Protein AF-A0A7J7IM25-F1 (afdb_monomer_lite)

Secondary structure (DSSP, 8-state):
--HHHHHHHHHTSHHHHHHHHHHHHHHHHHHHHHTTT---HHHHHHHHHHHHHHHHHHHHHHHHHHHHHHH-S----SSSEEEEEEEE-S--HHHHHHHHHHHHHHHHH-TT--EEEEEETTTTEEEEEEEEE-SPTT-B--HHHHHHTTS--TT-TT-EEEES-GGG-TTHHHHHHHS-TT--EEEEEEE-B---SSS-TT---EEEEEEE-SSS---HHHHHHHHHHHHS-B---

Foldseek 3Di:
DVVVVVVVVQLPQLVSLLVVLVVLVVVLVVVCVVCVDDDDPVNVVVSVVSPVSSVVSNVVSVVVVVVVVVVPPPPPLVAADAAAFKDFDPDPPLVSVLVRVLVVVLVVQFVQFQKKWKAQLVFRATGMIHHGWRDDHRDTADVVVCVVQVNDPSPDQWDKDKFQALVPRPCSVSVVNTDGPLFGIKIKTWADAPPDDDDCPDRDIMIMITTGNDPGGTDPVSVVVVSVRRPPRRDSD

Radius of gyration: 25.11 Å; chains: 1; bounding box: 60×45×74 Å

InterPro domains:
  IPR021325 Cofactor assembly of complex C subunit B, CCB2/CCB4 [PF11152] (19-222)

pLDDT: mean 75.33, std 15.43, range [37.16, 94.44]

Sequence (237 aa):
MRERRTFLEVTTRPSVAFGLGTLLGTALVWNRLANLVTVEGARARADILGAIASSALLLYAVSAWQVDVRSTAPIRVRDGRYLERTTTCTLGDQTASALVWLTDTMFAGCPYITTAVWLEPERGRVVAQRGVVKTELGMLIDLKRLSERGLIDLGQSDSARYYADLKALPAKVELERLLPADTQAVWIGTFHPQSHEAEDPGVSSLILVLGCNKIRPFLDKDLGMLGFLQHQRLPFV

Organism: NCBI:txid2690220

Structure (mmCIF, N/CA/C/O backbone):
data_AF-A0A7J7IM25-F1
#
_entry.id   AF-A0A7J7IM25-F1
#
loop_
_atom_site.group_PDB
_atom_site.id
_atom_site.type_symbol
_atom_site.label_atom_id
_atom_site.label_alt_id
_atom_site.label_comp_id
_atom_site.label_asym_id
_atom_site.label_entity_id
_atom_site.label_seq_id
_atom_site.pdbx_PDB_ins_code
_atom_site.Cartn_x
_atom_site.Cartn_y
_atom_site.Cartn_z
_atom_site.occupancy
_atom_site.B_iso_or_equiv
_atom_site.auth_seq_id
_atom_site.auth_comp_id
_atom_site.auth_asym_id
_atom_site.auth_atom_id
_atom_site.pdbx_PDB_model_num
ATOM 1 N N . MET A 1 1 ? 23.054 29.555 -16.603 1.00 45.16 1 MET A N 1
ATOM 2 C CA . MET A 1 1 ? 22.602 28.337 -15.878 1.00 45.16 1 MET A CA 1
ATOM 3 C C . MET A 1 1 ? 21.194 27.833 -16.252 1.00 45.16 1 MET A C 1
ATOM 5 O O . MET A 1 1 ? 20.821 26.777 -15.761 1.00 45.16 1 MET A O 1
ATOM 9 N N . ARG A 1 2 ? 20.419 28.504 -17.127 1.00 38.69 2 ARG A N 1
ATOM 10 C CA . ARG A 1 2 ? 19.071 28.050 -17.544 1.00 38.69 2 ARG A CA 1
ATOM 11 C C . ARG A 1 2 ? 19.063 26.995 -18.665 1.00 38.69 2 ARG A C 1
ATOM 13 O O . ARG A 1 2 ? 18.194 26.138 -18.662 1.00 38.69 2 ARG A O 1
ATOM 20 N N . GLU A 1 3 ? 20.057 26.985 -19.552 1.00 41.56 3 GLU A N 1
ATOM 21 C CA . GLU A 1 3 ? 20.088 26.076 -20.718 1.00 41.56 3 GLU A CA 1
ATOM 22 C C . GLU A 1 3 ? 20.500 24.627 -20.406 1.00 41.56 3 GLU A C 1
ATOM 24 O O . GLU A 1 3 ? 20.213 23.724 -21.181 1.00 41.56 3 GLU A O 1
ATOM 29 N N . ARG A 1 4 ? 21.133 24.355 -19.255 1.00 39.94 4 ARG A N 1
ATOM 30 C CA . ARG A 1 4 ? 21.498 22.973 -18.879 1.00 39.94 4 ARG A CA 1
ATOM 31 C C . ARG A 1 4 ? 20.314 22.133 -18.392 1.00 39.94 4 ARG A C 1
ATOM 33 O O . ARG A 1 4 ? 20.435 20.915 -18.351 1.00 39.94 4 ARG A O 1
ATOM 40 N N . ARG A 1 5 ? 19.189 22.754 -18.013 1.00 38.28 5 ARG A N 1
ATOM 41 C CA . ARG A 1 5 ? 18.012 22.024 -17.506 1.00 38.28 5 ARG A CA 1
ATOM 42 C C . ARG A 1 5 ? 17.143 21.460 -18.631 1.00 38.28 5 ARG A C 1
ATOM 44 O O . ARG A 1 5 ? 16.678 20.335 -18.517 1.00 38.28 5 ARG A O 1
ATOM 51 N N . THR A 1 6 ? 17.021 22.172 -19.749 1.00 47.81 6 THR A N 1
ATOM 52 C CA . THR A 1 6 ? 16.217 21.735 -20.901 1.00 47.81 6 THR A CA 1
ATOM 53 C C . THR A 1 6 ? 16.808 20.519 -21.616 1.00 47.81 6 THR A C 1
ATOM 55 O O . THR A 1 6 ? 16.063 19.667 -22.084 1.00 47.81 6 THR A O 1
ATOM 58 N N . PHE A 1 7 ? 18.136 20.376 -21.658 1.00 43.69 7 PHE A N 1
ATOM 59 C CA . PHE A 1 7 ? 18.769 19.230 -22.324 1.00 43.69 7 PHE A CA 1
ATOM 60 C C . PHE A 1 7 ? 18.579 17.906 -21.563 1.00 43.69 7 PHE A C 1
ATOM 62 O O . PHE A 1 7 ? 18.467 16.853 -22.184 1.00 43.69 7 PHE A O 1
ATOM 69 N N . LEU A 1 8 ? 18.501 17.962 -20.228 1.00 42.88 8 LEU A N 1
ATOM 70 C CA . LEU A 1 8 ? 18.232 16.798 -19.374 1.00 42.88 8 LEU A CA 1
ATOM 71 C C . LEU A 1 8 ? 16.750 16.391 -19.385 1.00 42.88 8 LEU A C 1
ATOM 73 O O . LEU A 1 8 ? 16.452 15.210 -19.266 1.00 42.88 8 LEU A O 1
ATOM 77 N N . GLU A 1 9 ? 15.819 17.331 -19.568 1.00 46.56 9 GLU A N 1
ATOM 78 C CA . GLU A 1 9 ? 14.380 17.023 -19.671 1.00 46.56 9 GLU A CA 1
ATOM 79 C C . GLU A 1 9 ? 13.967 16.454 -21.036 1.00 46.56 9 GLU A C 1
ATOM 81 O O . GLU A 1 9 ? 12.951 15.770 -21.150 1.00 46.56 9 GLU A O 1
ATOM 86 N N . VAL A 1 10 ? 14.738 16.718 -22.092 1.00 46.16 10 VAL A N 1
ATOM 87 C CA . VAL A 1 10 ? 14.453 16.181 -23.432 1.00 46.16 10 VAL A CA 1
ATOM 88 C C . VAL A 1 10 ? 14.942 14.733 -23.570 1.00 46.16 10 VAL A C 1
ATOM 90 O O . VAL A 1 10 ? 14.306 13.944 -24.268 1.00 46.16 10 VAL A O 1
ATOM 93 N N . THR A 1 11 ? 16.012 14.341 -22.868 1.00 48.91 11 THR A N 1
ATOM 94 C CA . THR A 1 11 ? 16.554 12.968 -22.895 1.00 48.91 11 THR A CA 1
ATOM 95 C C . THR A 1 11 ? 15.828 11.981 -21.980 1.00 48.91 11 THR A C 1
ATOM 97 O O . THR A 1 11 ? 16.007 10.776 -22.144 1.00 48.91 11 THR A O 1
ATOM 100 N N . THR A 1 12 ? 14.977 12.443 -21.060 1.00 58.03 12 THR A N 1
ATOM 101 C CA . THR A 1 12 ? 14.177 11.565 -20.183 1.00 58.03 12 THR A CA 1
ATOM 102 C C . THR A 1 12 ? 12.958 10.960 -20.873 1.00 58.03 12 THR A C 1
ATOM 104 O O . THR A 1 12 ? 12.364 10.023 -20.345 1.00 58.03 12 THR A O 1
ATOM 107 N N . ARG A 1 13 ? 12.571 11.451 -22.060 1.00 70.00 13 ARG A N 1
ATOM 108 C CA . ARG A 1 13 ? 11.476 10.853 -22.835 1.00 70.00 13 ARG A CA 1
ATOM 109 C C . ARG A 1 13 ? 11.979 9.614 -23.590 1.00 70.00 13 ARG A C 1
ATOM 111 O O . ARG A 1 13 ? 12.839 9.762 -24.464 1.00 70.00 13 ARG A O 1
ATOM 118 N N . PRO A 1 14 ? 11.406 8.415 -23.352 1.00 74.25 14 PRO A N 1
ATOM 119 C CA . PRO A 1 14 ? 11.875 7.172 -23.972 1.00 74.25 14 PRO A CA 1
ATOM 120 C C . PRO A 1 14 ? 11.870 7.215 -25.507 1.00 74.25 14 PRO A C 1
ATOM 122 O O . PRO A 1 14 ? 12.765 6.675 -26.149 1.00 74.25 14 PRO A O 1
ATOM 125 N N . SER A 1 15 ? 10.903 7.923 -26.106 1.00 78.12 15 SER A N 1
ATOM 126 C CA . SER A 1 15 ? 10.800 8.097 -27.561 1.00 78.12 15 SER A CA 1
ATOM 127 C C . SER A 1 15 ? 11.959 8.897 -28.161 1.00 78.12 15 SER A C 1
ATOM 129 O O . SER A 1 15 ? 12.428 8.577 -29.253 1.00 78.12 15 SER A O 1
ATOM 131 N N . VAL A 1 16 ? 12.452 9.912 -27.447 1.00 79.56 16 VAL A N 1
ATOM 132 C CA . VAL A 1 16 ? 13.580 10.743 -27.888 1.00 79.56 16 VAL A CA 1
ATOM 133 C C . VAL A 1 16 ? 14.885 9.961 -27.773 1.00 79.56 16 VAL A C 1
ATOM 135 O O . VAL A 1 16 ? 15.687 9.974 -28.705 1.00 79.56 16 VAL A O 1
ATOM 138 N N . ALA A 1 17 ? 15.072 9.221 -26.676 1.00 79.94 17 ALA A N 1
ATOM 139 C CA . ALA A 1 17 ? 16.226 8.344 -26.499 1.00 79.94 17 ALA A CA 1
ATOM 140 C C . ALA A 1 17 ? 16.273 7.230 -27.560 1.00 79.94 17 ALA A C 1
ATOM 142 O O . ALA A 1 17 ? 17.335 6.984 -28.132 1.00 79.94 17 ALA A O 1
ATOM 143 N N . PHE A 1 18 ? 15.125 6.619 -27.886 1.00 80.19 18 PHE A N 1
ATOM 144 C CA . PHE A 1 18 ? 15.022 5.641 -28.971 1.00 80.19 18 PHE A CA 1
ATOM 145 C C . PHE A 1 18 ? 15.416 6.263 -30.314 1.00 80.19 18 PHE A C 1
ATOM 147 O O . PHE A 1 18 ? 16.303 5.751 -30.991 1.00 80.19 18 PHE A O 1
ATOM 154 N N . GLY A 1 19 ? 14.817 7.408 -30.666 1.00 82.69 19 GLY A N 1
ATOM 155 C CA . GLY A 1 19 ? 15.092 8.098 -31.928 1.00 82.69 19 GLY A CA 1
ATOM 156 C C . GLY A 1 19 ? 16.558 8.507 -32.086 1.00 82.69 19 GLY A C 1
ATOM 157 O O . GLY A 1 19 ? 17.150 8.273 -33.138 1.00 82.69 19 GLY A O 1
ATOM 158 N N . LEU A 1 20 ? 17.172 9.058 -31.033 1.00 81.69 20 LEU A N 1
ATOM 159 C CA . LEU A 1 20 ? 18.597 9.407 -31.021 1.00 81.69 20 LEU A CA 1
ATOM 160 C C . LEU A 1 20 ? 19.492 8.167 -31.120 1.00 81.69 20 LEU A C 1
ATOM 162 O O . LEU A 1 20 ? 20.463 8.173 -31.878 1.00 81.69 20 LEU A O 1
ATOM 166 N N . GLY A 1 21 ? 19.154 7.096 -30.394 1.00 77.38 21 GLY A N 1
ATOM 167 C CA . GLY A 1 21 ? 19.862 5.820 -30.456 1.00 77.38 21 GLY A CA 1
ATOM 168 C C . GLY A 1 21 ? 19.846 5.223 -31.864 1.00 77.38 21 GLY A C 1
ATOM 169 O O . GLY A 1 21 ? 20.898 4.828 -32.371 1.00 77.38 21 GLY A O 1
ATOM 170 N N . THR A 1 22 ? 18.688 5.231 -32.530 1.00 82.56 22 THR A N 1
ATOM 171 C CA . THR A 1 22 ? 18.547 4.770 -33.917 1.00 82.56 22 THR A CA 1
ATOM 172 C C . THR A 1 22 ? 19.323 5.657 -34.885 1.00 82.56 22 THR A C 1
ATOM 174 O O . THR A 1 22 ? 20.094 5.128 -35.674 1.00 82.56 22 THR A O 1
ATOM 177 N N . LEU A 1 23 ? 19.201 6.987 -34.797 1.00 84.38 23 LEU A N 1
ATOM 178 C CA . LEU A 1 23 ? 19.934 7.925 -35.660 1.00 84.38 23 LEU A CA 1
ATOM 179 C C . LEU A 1 23 ? 21.452 7.744 -35.567 1.00 84.38 23 LEU A C 1
ATOM 181 O O . LEU A 1 23 ? 22.123 7.693 -36.596 1.00 84.38 23 LEU A O 1
ATOM 185 N N . LEU A 1 24 ? 21.991 7.606 -34.352 1.00 81.50 24 LEU A N 1
ATOM 186 C CA . LEU A 1 24 ? 23.417 7.345 -34.137 1.00 81.50 24 LEU A CA 1
ATOM 187 C C . LEU A 1 24 ? 23.837 5.996 -34.729 1.00 81.50 24 LEU A C 1
ATOM 189 O O . LEU A 1 24 ? 24.855 5.920 -35.414 1.00 81.50 24 LEU A O 1
ATOM 193 N N . GLY A 1 25 ? 23.034 4.949 -34.523 1.00 76.25 25 GLY A N 1
ATOM 194 C CA . GLY A 1 25 ? 23.277 3.629 -35.107 1.00 76.25 25 GLY A CA 1
ATOM 195 C C . GLY A 1 25 ? 23.270 3.660 -36.638 1.00 76.25 25 GLY A C 1
ATOM 196 O O . GLY A 1 25 ? 24.191 3.155 -37.278 1.00 76.25 25 GLY A O 1
ATOM 197 N N . THR A 1 26 ? 22.278 4.319 -37.240 1.00 80.12 26 THR A N 1
ATOM 198 C CA . THR A 1 26 ? 22.170 4.478 -38.695 1.00 80.12 26 THR A CA 1
ATOM 199 C C . THR A 1 26 ? 23.316 5.313 -39.257 1.00 80.12 26 THR A C 1
ATOM 201 O O . THR A 1 26 ? 23.869 4.947 -40.289 1.00 80.12 26 THR A O 1
ATOM 204 N N . ALA A 1 27 ? 23.730 6.385 -38.577 1.00 79.62 27 ALA A N 1
ATOM 205 C CA . ALA A 1 27 ? 24.865 7.206 -38.992 1.00 79.62 27 ALA A CA 1
ATOM 206 C C . ALA A 1 27 ? 26.186 6.420 -38.989 1.00 79.62 27 ALA A C 1
ATOM 208 O O . ALA A 1 27 ? 26.993 6.583 -39.900 1.00 79.62 27 ALA A O 1
ATOM 209 N N . LEU A 1 28 ? 26.393 5.529 -38.014 1.00 76.00 28 LEU A N 1
ATOM 210 C CA . LEU A 1 28 ? 27.569 4.652 -37.955 1.00 76.00 28 LEU A CA 1
ATOM 211 C C . LEU A 1 28 ? 27.579 3.627 -39.087 1.00 76.00 28 LEU A C 1
ATOM 213 O O . LEU A 1 28 ? 28.594 3.454 -39.762 1.00 76.00 28 LEU A O 1
ATOM 217 N N . VAL A 1 29 ? 26.437 2.978 -39.327 1.00 77.88 29 VAL A N 1
ATOM 218 C CA . VAL A 1 29 ? 26.276 2.026 -40.434 1.00 77.88 29 VAL A CA 1
ATOM 219 C C . VAL A 1 29 ? 26.482 2.729 -41.776 1.00 77.88 29 VAL A C 1
ATOM 221 O O . VAL A 1 29 ? 27.202 2.219 -42.631 1.00 77.88 29 VAL A O 1
ATOM 224 N N . TRP A 1 30 ? 25.923 3.929 -41.942 1.00 79.06 30 TRP A N 1
ATOM 225 C CA . TRP A 1 30 ? 26.092 4.738 -43.145 1.00 79.06 30 TRP A CA 1
ATOM 226 C C . TRP A 1 30 ? 27.544 5.175 -43.352 1.00 79.06 30 TRP A C 1
ATOM 228 O O . TRP A 1 30 ? 28.073 5.038 -44.452 1.00 79.06 30 TRP A O 1
ATOM 238 N N . ASN A 1 31 ? 28.224 5.634 -42.297 1.00 72.25 31 ASN A N 1
ATOM 239 C CA . ASN A 1 31 ? 29.641 5.999 -42.351 1.00 72.25 31 ASN A CA 1
ATOM 240 C C . ASN A 1 31 ? 30.514 4.803 -42.775 1.00 72.25 31 ASN A C 1
ATOM 242 O O . ASN A 1 31 ? 31.413 4.945 -43.604 1.00 72.25 31 ASN A O 1
ATOM 246 N N . ARG A 1 32 ? 30.200 3.599 -42.277 1.00 69.06 32 ARG A N 1
ATOM 247 C CA . ARG A 1 32 ? 30.896 2.360 -42.651 1.00 69.06 32 ARG A CA 1
ATOM 248 C C . ARG A 1 32 ? 30.597 1.887 -44.071 1.00 69.06 32 ARG A C 1
ATOM 250 O O . ARG A 1 32 ? 31.512 1.414 -44.737 1.00 69.06 32 ARG A O 1
ATOM 257 N N . LEU A 1 33 ? 29.364 2.046 -44.549 1.00 68.94 33 LEU A N 1
ATOM 258 C CA . LEU A 1 33 ? 28.984 1.727 -45.930 1.00 68.94 33 LEU A CA 1
ATOM 259 C C . LEU A 1 33 ? 29.592 2.706 -46.942 1.00 68.94 33 LEU A C 1
ATOM 261 O O . LEU A 1 33 ? 30.024 2.286 -48.010 1.00 68.94 33 LEU A O 1
ATOM 265 N N . ALA A 1 34 ? 29.663 3.995 -46.609 1.00 69.69 34 ALA A N 1
ATOM 266 C CA . ALA A 1 34 ? 30.232 5.014 -47.490 1.00 69.69 34 ALA A CA 1
ATOM 267 C C . ALA A 1 34 ? 31.764 4.914 -47.613 1.00 69.69 34 ALA A C 1
ATOM 269 O O . ALA A 1 34 ? 32.323 5.305 -48.634 1.00 69.69 34 ALA A O 1
ATOM 270 N N . ASN A 1 35 ? 32.447 4.368 -46.598 1.00 65.12 35 ASN A N 1
ATOM 271 C CA . ASN A 1 35 ? 33.909 4.308 -46.521 1.00 65.12 35 ASN A CA 1
ATOM 272 C C . ASN A 1 35 ? 34.426 2.873 -46.318 1.00 65.12 35 ASN A C 1
ATOM 274 O O . ASN A 1 35 ? 35.170 2.587 -45.381 1.00 65.12 35 ASN A O 1
ATOM 278 N N . LEU A 1 36 ? 34.058 1.967 -47.227 1.00 59.47 36 LEU A N 1
ATOM 279 C CA . LEU A 1 36 ? 34.412 0.539 -47.178 1.00 59.47 36 LEU A CA 1
ATOM 280 C C . LEU A 1 36 ? 35.927 0.241 -47.257 1.00 59.47 36 LEU A C 1
ATOM 282 O O . LEU A 1 36 ? 36.343 -0.862 -46.916 1.00 59.47 36 LEU A O 1
ATOM 286 N N . VAL A 1 37 ? 36.754 1.195 -47.704 1.00 55.00 37 VAL A N 1
ATOM 287 C CA . VAL A 1 37 ? 38.146 0.932 -48.131 1.00 55.00 37 VAL A CA 1
ATOM 288 C C . VAL A 1 37 ? 39.214 1.478 -47.166 1.00 55.00 37 VAL A C 1
ATOM 290 O O . VAL A 1 37 ? 40.354 1.028 -47.207 1.00 55.00 37 VAL A O 1
ATOM 293 N N . THR A 1 38 ? 38.888 2.403 -46.253 1.00 56.38 38 THR A N 1
ATOM 294 C CA . THR A 1 38 ? 39.892 3.049 -45.378 1.00 56.38 38 THR A CA 1
ATOM 295 C C . THR A 1 38 ? 39.507 2.999 -43.900 1.00 56.38 38 THR A C 1
ATOM 297 O O . THR A 1 38 ? 38.743 3.820 -43.392 1.00 56.38 38 THR A O 1
ATOM 300 N N . VAL A 1 39 ? 40.080 2.038 -43.169 1.00 56.22 39 VAL A N 1
ATOM 301 C CA . VAL A 1 39 ? 39.974 1.983 -41.703 1.00 56.22 39 VAL A CA 1
ATOM 302 C C . VAL A 1 39 ? 41.234 2.587 -41.086 1.00 56.22 39 VAL A C 1
ATOM 304 O O . VAL A 1 39 ? 42.190 1.891 -40.766 1.00 56.22 39 VAL A O 1
ATOM 307 N N . GLU A 1 40 ? 41.240 3.906 -40.913 1.00 60.22 40 GLU A N 1
ATOM 308 C CA . GLU A 1 40 ? 42.250 4.588 -40.097 1.00 60.22 40 GLU A CA 1
ATOM 309 C C . GLU A 1 40 ? 41.939 4.393 -38.601 1.00 60.22 40 GLU A C 1
ATOM 311 O O . GLU A 1 40 ? 40.784 4.475 -38.173 1.00 60.22 40 GLU A O 1
ATOM 316 N N . GLY A 1 41 ? 42.964 4.160 -37.773 1.00 54.72 41 GLY A N 1
ATOM 317 C CA . GLY A 1 41 ? 42.806 3.765 -36.362 1.00 54.72 41 GLY A CA 1
ATOM 318 C C . GLY A 1 41 ? 42.007 4.738 -35.476 1.00 54.72 41 GLY A C 1
ATOM 319 O O . GLY A 1 41 ? 41.385 4.308 -34.505 1.00 54.72 41 GLY A O 1
ATOM 320 N N . ALA A 1 42 ? 41.956 6.031 -35.817 1.00 58.44 42 ALA A N 1
ATOM 321 C CA . ALA A 1 42 ? 41.127 7.018 -35.116 1.00 58.44 42 ALA A CA 1
ATOM 322 C C . ALA A 1 42 ? 39.620 6.839 -35.395 1.00 58.44 42 ALA A C 1
ATOM 324 O O . ALA A 1 42 ? 38.802 7.017 -34.491 1.00 58.44 42 ALA A O 1
ATOM 325 N N . ARG A 1 43 ? 39.248 6.412 -36.611 1.00 60.56 43 ARG A N 1
ATOM 326 C CA . ARG A 1 43 ? 37.850 6.158 -37.008 1.00 60.56 43 ARG A CA 1
ATOM 327 C C . ARG A 1 43 ? 37.297 4.907 -36.327 1.00 60.56 43 ARG A C 1
ATOM 329 O O . ARG A 1 43 ? 36.174 4.918 -35.840 1.00 60.56 43 ARG A O 1
ATOM 336 N N . ALA A 1 44 ? 38.127 3.874 -36.165 1.00 62.16 44 ALA A N 1
ATOM 337 C CA . ALA A 1 44 ? 37.750 2.660 -35.438 1.00 62.16 44 ALA A CA 1
ATOM 338 C C . ALA A 1 44 ? 37.359 2.926 -33.970 1.00 62.16 44 ALA A C 1
ATOM 340 O O . ALA A 1 44 ? 36.405 2.334 -33.473 1.00 62.16 44 ALA A O 1
ATOM 341 N N . ARG A 1 45 ? 38.052 3.846 -33.280 1.00 66.94 45 ARG A N 1
ATOM 342 C CA . ARG A 1 45 ? 37.726 4.218 -31.888 1.00 66.94 45 ARG A CA 1
ATOM 343 C C . ARG A 1 45 ? 36.423 5.012 -31.787 1.00 66.94 45 ARG A C 1
ATOM 345 O O . ARG A 1 45 ? 35.641 4.771 -30.870 1.00 66.94 45 ARG A O 1
ATOM 352 N N . ALA A 1 46 ? 36.182 5.924 -32.729 1.00 70.38 46 ALA A N 1
ATOM 353 C CA . ALA A 1 46 ? 34.942 6.694 -32.791 1.00 70.38 46 ALA A CA 1
ATOM 354 C C . ALA A 1 46 ? 33.724 5.796 -33.062 1.00 70.38 46 ALA A C 1
ATOM 356 O O . ALA A 1 46 ? 32.685 5.976 -32.430 1.00 70.38 46 ALA A O 1
ATOM 357 N N . ASP A 1 47 ? 33.871 4.784 -33.919 1.00 68.00 47 ASP A N 1
ATOM 358 C CA . ASP A 1 47 ? 32.776 3.861 -34.223 1.00 68.00 47 ASP A CA 1
ATOM 359 C C . ASP A 1 47 ? 32.412 2.959 -33.042 1.00 68.00 47 ASP A C 1
ATOM 361 O O . ASP A 1 47 ? 31.232 2.720 -32.796 1.00 68.00 47 ASP A O 1
ATOM 365 N N . ILE A 1 48 ? 33.405 2.503 -32.270 1.00 74.12 48 ILE A N 1
ATOM 366 C CA . ILE A 1 48 ? 33.165 1.735 -31.039 1.00 74.12 48 ILE A CA 1
ATOM 367 C C . ILE A 1 48 ? 32.407 2.594 -30.020 1.00 74.12 48 ILE A C 1
ATOM 369 O O . ILE A 1 48 ? 31.408 2.147 -29.461 1.00 74.12 48 ILE A O 1
ATOM 373 N N . LEU A 1 49 ? 32.843 3.839 -29.802 1.00 76.50 49 LEU A N 1
ATOM 374 C CA . LEU A 1 49 ? 32.165 4.757 -28.883 1.00 76.50 49 LEU A CA 1
ATOM 375 C C . LEU A 1 49 ? 30.739 5.074 -29.345 1.00 76.50 49 LEU A C 1
ATOM 377 O O . LEU A 1 49 ? 29.818 5.073 -28.530 1.00 76.50 49 LEU A O 1
ATOM 381 N N . GLY A 1 50 ? 30.542 5.287 -30.646 1.00 76.25 50 GLY A N 1
ATOM 382 C CA . GLY A 1 50 ? 29.221 5.496 -31.225 1.00 76.25 50 GLY A CA 1
ATOM 383 C C . GLY A 1 50 ? 28.312 4.275 -31.066 1.00 76.25 50 GLY A C 1
ATOM 384 O O . GLY A 1 50 ? 27.146 4.427 -30.706 1.00 76.25 50 GLY A O 1
ATOM 385 N N . ALA A 1 51 ? 28.836 3.066 -31.285 1.00 78.62 51 ALA A N 1
ATOM 386 C CA . ALA A 1 51 ? 28.072 1.829 -31.148 1.00 78.62 51 ALA A CA 1
ATOM 387 C C . ALA A 1 51 ? 27.653 1.589 -29.692 1.00 78.62 51 ALA A C 1
ATOM 389 O O . ALA A 1 51 ? 26.502 1.232 -29.432 1.00 78.62 51 ALA A O 1
ATOM 390 N N . ILE A 1 52 ? 28.554 1.850 -28.738 1.00 80.94 52 ILE A N 1
ATOM 391 C CA . ILE A 1 52 ? 28.255 1.781 -27.302 1.00 80.94 52 ILE A CA 1
ATOM 392 C C . ILE A 1 52 ? 27.183 2.813 -26.932 1.00 80.94 52 ILE A C 1
ATOM 394 O O . ILE A 1 52 ? 26.204 2.462 -26.277 1.00 80.94 52 ILE A O 1
ATOM 398 N N . ALA A 1 53 ? 27.321 4.063 -27.382 1.00 78.81 53 ALA A N 1
ATOM 399 C CA . ALA A 1 53 ? 26.365 5.129 -27.083 1.00 78.81 53 ALA A CA 1
ATOM 400 C C . ALA A 1 53 ? 24.969 4.854 -27.674 1.00 78.81 53 ALA A C 1
ATOM 402 O O . ALA A 1 53 ? 23.965 5.005 -26.979 1.00 78.81 53 ALA A O 1
ATOM 403 N N . SER A 1 54 ? 24.899 4.397 -28.929 1.00 82.25 54 SER A N 1
ATOM 404 C CA . SER A 1 54 ? 23.647 3.996 -29.584 1.00 82.25 54 SER A CA 1
ATOM 405 C C . SER A 1 54 ? 22.983 2.825 -28.853 1.00 82.25 54 SER A C 1
ATOM 407 O O . SER A 1 54 ? 21.798 2.893 -28.527 1.00 82.25 54 SER A O 1
ATOM 409 N N . SER A 1 55 ? 23.759 1.794 -28.504 1.00 79.75 55 SER A N 1
ATOM 410 C CA . SER A 1 55 ? 23.256 0.621 -27.779 1.00 79.75 55 SER A CA 1
ATOM 411 C C . SER A 1 55 ? 22.737 0.985 -26.389 1.00 79.75 55 SER A C 1
ATOM 413 O O . SER A 1 55 ? 21.672 0.519 -25.992 1.00 79.75 55 SER A O 1
ATOM 415 N N . ALA A 1 56 ? 23.446 1.853 -25.661 1.00 79.88 56 ALA A N 1
ATOM 416 C CA . ALA A 1 56 ? 23.028 2.324 -24.343 1.00 79.88 56 ALA A CA 1
ATOM 417 C C . ALA A 1 56 ? 21.713 3.118 -24.406 1.00 79.88 56 ALA A C 1
ATOM 419 O O . ALA A 1 56 ? 20.826 2.900 -23.581 1.00 79.88 56 ALA A O 1
ATOM 420 N N . LEU A 1 57 ? 21.556 3.993 -25.405 1.00 79.12 57 LEU A N 1
ATOM 421 C CA . LEU A 1 57 ? 20.328 4.767 -25.612 1.00 79.12 57 LEU A CA 1
ATOM 422 C C . LEU A 1 57 ? 19.137 3.884 -25.997 1.00 79.12 57 LEU A C 1
ATOM 424 O O . LEU A 1 57 ? 18.043 4.064 -25.460 1.00 79.12 57 LEU A O 1
ATOM 428 N N . LEU A 1 58 ? 19.347 2.906 -26.881 1.00 79.56 58 LEU A N 1
ATOM 429 C CA . LEU A 1 58 ? 18.306 1.952 -27.268 1.00 79.56 58 LEU A CA 1
ATOM 430 C C . LEU A 1 58 ? 17.899 1.063 -26.090 1.00 79.56 58 LEU A C 1
ATOM 432 O O . LEU A 1 58 ? 16.707 0.883 -25.845 1.00 79.56 58 LEU A O 1
ATOM 436 N N . LEU A 1 59 ? 18.866 0.555 -25.321 1.00 80.75 59 LEU A N 1
ATOM 437 C CA . LEU A 1 59 ? 18.594 -0.262 -24.140 1.00 80.75 59 LEU A CA 1
ATOM 438 C C . LEU A 1 59 ? 17.832 0.530 -23.071 1.00 80.75 59 LEU A C 1
ATOM 440 O O . LEU A 1 59 ? 16.873 0.012 -22.495 1.00 80.75 59 LEU A O 1
ATOM 444 N N . TYR A 1 60 ? 18.215 1.788 -22.838 1.00 80.38 60 TYR A N 1
ATOM 445 C CA . TYR A 1 60 ? 17.492 2.691 -21.945 1.00 80.38 60 TYR A CA 1
ATOM 446 C C . TYR A 1 60 ? 16.048 2.901 -22.412 1.00 80.38 60 TYR A C 1
ATOM 448 O O . TYR A 1 60 ? 15.123 2.706 -21.626 1.00 80.38 60 TYR A O 1
ATOM 456 N N . ALA A 1 61 ? 15.836 3.223 -23.691 1.00 76.75 61 ALA A N 1
ATOM 457 C CA . ALA A 1 61 ? 14.503 3.458 -24.236 1.00 76.75 61 ALA A CA 1
ATOM 458 C C . ALA A 1 61 ? 13.594 2.224 -24.141 1.00 76.75 61 ALA A C 1
ATOM 460 O O . ALA A 1 61 ? 12.445 2.338 -23.720 1.00 76.75 61 ALA A O 1
ATOM 461 N N . VAL A 1 62 ? 14.117 1.039 -24.473 1.00 77.25 62 VAL A N 1
ATOM 462 C CA . VAL A 1 62 ? 13.375 -0.228 -24.365 1.00 77.25 62 VAL A CA 1
ATOM 463 C C . VAL A 1 62 ? 13.032 -0.534 -22.908 1.00 77.25 62 VAL A C 1
ATOM 465 O O . VAL A 1 62 ? 11.902 -0.916 -22.610 1.00 77.25 62 VAL A O 1
ATOM 468 N N . SER A 1 63 ? 13.976 -0.327 -21.989 1.00 71.12 63 SER A N 1
ATOM 469 C CA . SER A 1 63 ? 13.755 -0.557 -20.557 1.00 71.12 63 SER A CA 1
ATOM 470 C C . SER A 1 63 ? 12.706 0.402 -19.994 1.00 71.12 63 SER A C 1
ATOM 472 O O . SER A 1 63 ? 11.796 -0.021 -19.283 1.00 71.12 63 SER A O 1
ATOM 474 N N . ALA A 1 64 ? 12.781 1.682 -20.359 1.00 70.00 64 ALA A N 1
ATOM 475 C CA . ALA A 1 64 ? 11.818 2.691 -19.938 1.00 70.00 64 ALA A CA 1
ATOM 476 C C . ALA A 1 64 ? 10.419 2.432 -20.527 1.00 70.00 64 ALA A C 1
ATOM 478 O O . ALA A 1 64 ? 9.429 2.522 -19.806 1.00 70.00 64 ALA A O 1
ATOM 479 N N . TRP A 1 65 ? 10.321 1.991 -21.788 1.00 65.69 65 TRP A N 1
ATOM 480 C CA . TRP A 1 65 ? 9.049 1.545 -22.365 1.00 65.69 65 TRP A CA 1
ATOM 481 C C . TRP A 1 65 ? 8.474 0.312 -21.670 1.00 65.69 65 TRP A C 1
ATOM 483 O O . TRP A 1 65 ? 7.265 0.241 -21.480 1.00 65.69 65 TRP A O 1
ATOM 493 N N . GLN A 1 66 ? 9.293 -0.653 -21.245 1.00 57.75 66 GLN A N 1
ATOM 494 C CA . GLN A 1 66 ? 8.789 -1.796 -20.473 1.00 57.75 66 GLN A CA 1
ATOM 495 C C . GLN A 1 66 ? 8.219 -1.381 -19.109 1.00 57.75 66 GLN A C 1
ATOM 497 O O . GLN A 1 66 ? 7.265 -2.001 -18.632 1.00 57.75 66 GLN A O 1
ATOM 502 N N . VAL A 1 67 ? 8.776 -0.337 -18.491 1.00 55.62 67 VAL A N 1
ATOM 503 C CA . VAL A 1 67 ? 8.244 0.251 -17.254 1.00 55.62 67 VAL A CA 1
ATOM 504 C C . VAL A 1 67 ? 6.911 0.961 -17.522 1.00 55.62 67 VAL A C 1
ATOM 506 O O . VAL A 1 67 ? 5.940 0.691 -16.814 1.00 55.62 67 VAL A O 1
ATOM 509 N N . ASP A 1 68 ? 6.820 1.768 -18.583 1.00 48.19 68 ASP A N 1
ATOM 510 C CA . ASP A 1 68 ? 5.584 2.474 -18.962 1.00 48.19 68 ASP A CA 1
ATOM 511 C C . ASP A 1 68 ? 4.461 1.530 -19.432 1.00 48.19 68 ASP A C 1
ATOM 513 O O . ASP A 1 68 ? 3.289 1.725 -19.118 1.00 48.19 68 ASP A O 1
ATOM 517 N N . VAL A 1 69 ? 4.775 0.450 -20.149 1.00 42.59 69 VAL A N 1
ATOM 518 C CA . VAL A 1 69 ? 3.761 -0.529 -20.587 1.00 42.59 69 VAL A CA 1
ATOM 519 C C . VAL A 1 69 ? 3.200 -1.318 -19.398 1.00 42.59 69 VAL A C 1
ATOM 521 O O . VAL A 1 69 ? 2.022 -1.669 -19.377 1.00 42.59 69 VAL A O 1
ATOM 524 N N . ARG A 1 70 ? 4.005 -1.554 -18.354 1.00 43.88 70 ARG A N 1
ATOM 525 C CA . ARG A 1 70 ? 3.510 -2.140 -17.097 1.00 43.88 70 ARG A CA 1
ATOM 526 C C . ARG A 1 70 ? 2.677 -1.159 -16.264 1.00 43.88 70 ARG A C 1
ATOM 528 O O . ARG A 1 70 ? 1.909 -1.625 -15.423 1.00 43.88 70 ARG A O 1
ATOM 535 N N . SER A 1 71 ? 2.803 0.152 -16.482 1.00 45.09 71 SER A N 1
ATOM 536 C CA . SER A 1 71 ? 2.020 1.181 -15.780 1.00 45.09 71 SER A CA 1
ATOM 537 C C . SER A 1 71 ? 0.706 1.545 -16.491 1.00 45.09 71 SER A C 1
ATOM 539 O O . SER A 1 71 ? -0.209 2.053 -15.848 1.00 45.09 71 SER A O 1
ATOM 541 N N . THR A 1 72 ? 0.569 1.237 -17.788 1.00 38.47 72 THR A N 1
ATOM 542 C CA . THR A 1 72 ? -0.544 1.688 -18.652 1.00 38.47 72 THR A CA 1
ATOM 543 C C . THR A 1 72 ? -1.668 0.682 -18.875 1.00 38.47 72 THR A C 1
ATOM 545 O O . THR A 1 72 ? -2.562 0.963 -19.666 1.00 38.47 72 THR A O 1
ATOM 548 N N . ALA A 1 73 ? -1.717 -0.454 -18.175 1.00 37.16 73 ALA A N 1
ATOM 549 C CA . ALA A 1 73 ? -2.992 -1.158 -18.051 1.00 37.16 73 ALA A CA 1
ATOM 550 C C . ALA A 1 73 ? -3.862 -0.338 -17.084 1.00 37.16 73 ALA A C 1
ATOM 552 O O . ALA A 1 73 ? -3.583 -0.381 -15.882 1.00 37.16 73 ALA A O 1
ATOM 553 N N . PRO A 1 74 ? -4.876 0.430 -17.544 1.00 42.41 74 PRO A N 1
ATOM 554 C CA . PRO A 1 74 ? -5.764 1.103 -16.618 1.00 42.41 74 PRO A CA 1
ATOM 555 C C . PRO A 1 74 ? -6.450 0.004 -15.818 1.00 42.41 74 PRO A C 1
ATOM 557 O O . PRO A 1 74 ? -7.295 -0.732 -16.335 1.00 42.41 74 PRO A O 1
ATOM 560 N N . ILE A 1 75 ? -6.064 -0.131 -14.551 1.00 48.97 75 ILE A N 1
ATOM 561 C CA . ILE A 1 75 ? -6.885 -0.830 -13.579 1.00 48.97 75 ILE A CA 1
ATOM 562 C C . ILE A 1 75 ? -8.176 -0.024 -13.593 1.00 48.97 75 ILE A C 1
ATOM 564 O O . ILE A 1 75 ? -8.216 1.107 -13.111 1.00 48.97 75 ILE A O 1
ATOM 568 N N . ARG A 1 76 ? -9.206 -0.547 -14.267 1.00 45.66 76 ARG A N 1
ATOM 569 C CA . ARG A 1 76 ? -10.551 0.002 -14.167 1.00 45.66 76 ARG A CA 1
ATOM 570 C C . ARG A 1 76 ? -10.920 -0.163 -12.707 1.00 45.66 76 ARG A C 1
ATOM 572 O O . ARG A 1 76 ? -11.303 -1.253 -12.292 1.00 45.66 76 ARG A O 1
ATOM 579 N N . VAL A 1 77 ? -10.716 0.900 -11.938 1.00 54.25 77 VAL A N 1
ATOM 580 C CA . VAL A 1 77 ? -11.154 0.995 -10.555 1.00 54.25 77 VAL A CA 1
ATOM 581 C C . VAL A 1 77 ? -12.666 0.870 -10.616 1.00 54.25 77 VAL A C 1
ATOM 583 O O . VAL A 1 77 ? -13.364 1.804 -10.999 1.00 54.25 77 VAL A O 1
ATOM 586 N N . ARG A 1 78 ? -13.159 -0.348 -10.385 1.00 56.00 78 ARG A N 1
ATOM 587 C CA . ARG A 1 78 ? -14.585 -0.659 -10.485 1.00 56.00 78 ARG A CA 1
ATOM 588 C C . ARG A 1 78 ? -15.358 0.059 -9.378 1.00 56.00 78 ARG A C 1
ATOM 590 O O . ARG A 1 78 ? -16.498 0.428 -9.610 1.00 56.00 78 ARG A O 1
ATOM 597 N N . ASP A 1 79 ? -14.679 0.306 -8.252 1.00 66.88 79 ASP A N 1
ATOM 598 C CA . ASP A 1 79 ? -15.149 1.045 -7.084 1.00 66.88 79 ASP A CA 1
ATOM 599 C C . ASP A 1 79 ? -14.000 1.866 -6.469 1.00 66.88 79 ASP A C 1
ATOM 601 O O . ASP A 1 79 ? -12.994 1.297 -6.041 1.00 66.88 79 ASP A O 1
ATOM 605 N N . GLY A 1 80 ? -14.150 3.194 -6.401 1.00 69.75 80 GLY A N 1
ATOM 606 C CA . GLY A 1 80 ? -13.196 4.104 -5.751 1.00 69.75 80 GLY A CA 1
ATOM 607 C C . GLY A 1 80 ? -12.537 5.133 -6.679 1.00 69.75 80 GLY A C 1
ATOM 608 O O . GLY A 1 80 ? -12.907 5.287 -7.842 1.00 69.75 80 GLY A O 1
ATOM 609 N N . ARG A 1 81 ? -11.546 5.855 -6.148 1.00 80.44 81 ARG A N 1
ATOM 610 C CA . ARG A 1 81 ? -10.723 6.844 -6.865 1.00 80.44 81 ARG A CA 1
ATOM 611 C C . ARG A 1 81 ? -9.245 6.489 -6.749 1.00 80.44 81 ARG A C 1
ATOM 613 O O . ARG A 1 81 ? -8.806 6.001 -5.711 1.00 80.44 81 ARG A O 1
ATOM 620 N N . TYR A 1 82 ? -8.476 6.746 -7.803 1.00 84.56 82 TYR A N 1
ATOM 621 C CA . TYR A 1 82 ? -7.026 6.582 -7.760 1.00 84.56 82 TYR A CA 1
ATOM 622 C C . TYR A 1 82 ? -6.357 7.868 -7.271 1.00 84.56 82 TYR A C 1
ATOM 624 O O . TYR A 1 82 ? -6.551 8.936 -7.850 1.00 84.56 82 TYR A O 1
ATOM 632 N N . LEU A 1 83 ? -5.567 7.753 -6.208 1.00 82.94 83 LEU A N 1
ATOM 633 C CA . LEU A 1 83 ? -4.738 8.813 -5.656 1.00 82.94 83 LEU A CA 1
ATOM 634 C C . LEU A 1 83 ? -3.271 8.496 -5.936 1.00 82.94 83 LEU A C 1
ATOM 636 O O . LEU A 1 83 ? -2.684 7.602 -5.325 1.00 82.94 83 LEU A O 1
ATOM 640 N N . GLU A 1 84 ? -2.680 9.248 -6.861 1.00 83.44 84 GLU A N 1
ATOM 641 C CA . GLU A 1 84 ? -1.272 9.096 -7.240 1.00 83.44 84 GLU A CA 1
ATOM 642 C C . GLU A 1 84 ? -0.328 9.432 -6.073 1.00 83.44 84 GLU A C 1
ATOM 644 O O . GLU A 1 84 ? 0.680 8.751 -5.852 1.00 83.44 84 GLU A O 1
ATOM 649 N N . ARG A 1 85 ? -0.697 10.454 -5.291 1.00 86.88 85 ARG A N 1
ATOM 650 C CA . ARG A 1 85 ? 0.038 10.944 -4.121 1.00 86.88 85 ARG A CA 1
ATOM 651 C C . ARG A 1 85 ? -0.703 10.618 -2.834 1.00 86.88 85 ARG A C 1
ATOM 653 O O . ARG A 1 85 ? -1.933 10.562 -2.819 1.00 86.88 85 ARG A O 1
ATOM 660 N N . THR A 1 86 ? 0.057 10.448 -1.758 1.00 88.81 86 THR A N 1
ATOM 661 C CA . THR A 1 86 ? -0.500 10.305 -0.413 1.00 88.81 86 THR A CA 1
ATOM 662 C C . THR A 1 86 ? -1.246 11.580 -0.027 1.00 88.81 86 THR A C 1
ATOM 664 O O . THR A 1 86 ? -0.690 12.675 -0.080 1.00 88.81 86 THR A O 1
ATOM 667 N N . THR A 1 87 ? -2.511 11.436 0.352 1.00 88.50 87 THR A N 1
ATOM 668 C CA . THR A 1 87 ? -3.335 12.524 0.889 1.00 88.50 87 THR A CA 1
ATOM 669 C C . THR A 1 87 ? -3.527 12.310 2.381 1.00 88.50 87 THR A C 1
ATOM 671 O O . THR A 1 87 ? -3.830 11.185 2.781 1.00 88.50 87 THR A O 1
ATOM 674 N N . THR A 1 88 ? -3.399 13.363 3.183 1.00 87.75 88 THR A N 1
ATOM 675 C CA . THR A 1 88 ? -3.551 13.328 4.644 1.00 87.75 88 THR A CA 1
ATOM 676 C C . THR A 1 88 ? -4.671 14.272 5.084 1.00 87.75 88 THR A C 1
ATOM 678 O O . THR A 1 88 ? -4.956 15.258 4.402 1.00 87.75 88 THR A O 1
ATOM 681 N N . CYS A 1 89 ? -5.319 14.002 6.218 1.00 83.19 89 CYS A N 1
ATOM 682 C CA . CYS A 1 89 ? -6.124 15.020 6.894 1.00 83.19 89 CYS A CA 1
ATOM 683 C C . CYS A 1 89 ? -5.210 16.087 7.523 1.00 83.19 89 CYS A C 1
ATOM 685 O O . CYS A 1 89 ? -3.985 15.954 7.496 1.00 83.19 89 CYS A O 1
ATOM 687 N N . THR A 1 90 ? -5.799 17.138 8.100 1.00 73.06 90 THR A N 1
ATOM 688 C CA . THR A 1 90 ? -5.084 18.113 8.936 1.00 73.06 90 THR A CA 1
ATOM 689 C C . THR A 1 90 ? -4.505 17.412 10.168 1.00 73.06 90 THR A C 1
ATOM 691 O O . THR A 1 90 ? -5.163 17.252 11.193 1.00 73.06 90 THR A O 1
ATOM 694 N N . LEU A 1 91 ? -3.280 16.921 10.008 1.00 70.94 91 LEU A N 1
ATOM 695 C CA . LEU A 1 91 ? -2.372 16.443 11.045 1.00 70.94 91 LEU A CA 1
ATOM 696 C C . LEU A 1 91 ? -1.301 17.524 11.240 1.00 70.94 91 LEU A C 1
ATOM 698 O O . LEU A 1 91 ? -1.145 18.382 10.370 1.00 70.94 91 LEU A O 1
ATOM 702 N N . GLY A 1 92 ? -0.535 17.471 12.331 1.00 71.00 92 GLY A N 1
ATOM 703 C CA . GLY A 1 92 ? 0.674 18.293 12.437 1.00 71.00 92 GLY A CA 1
ATOM 704 C C . GLY A 1 92 ? 1.607 18.040 11.244 1.00 71.00 92 GLY A C 1
ATOM 705 O O . GLY A 1 92 ? 1.740 16.894 10.798 1.00 71.00 92 GLY A O 1
ATOM 706 N N . ASP A 1 93 ? 2.245 19.093 10.724 1.00 73.75 93 ASP A N 1
ATOM 707 C CA . ASP A 1 93 ? 3.022 19.061 9.472 1.00 73.75 93 ASP A CA 1
ATOM 708 C C . ASP A 1 93 ? 4.084 17.947 9.443 1.00 73.75 93 ASP A C 1
ATOM 710 O O . ASP A 1 93 ? 4.289 17.284 8.420 1.00 73.75 93 ASP A O 1
ATOM 714 N N . GLN A 1 94 ? 4.718 17.681 10.588 1.00 74.44 94 GLN A N 1
ATOM 715 C CA . GLN A 1 94 ? 5.697 16.604 10.750 1.00 74.44 94 GLN A CA 1
ATOM 716 C C . GLN A 1 94 ? 5.070 15.216 10.577 1.00 74.44 94 GLN A C 1
ATOM 718 O O . GLN A 1 94 ? 5.615 14.368 9.870 1.00 74.44 94 GLN A O 1
ATOM 723 N N . THR A 1 95 ? 3.890 14.985 11.160 1.00 77.69 95 THR A N 1
ATOM 724 C CA . THR A 1 95 ? 3.210 13.687 11.065 1.00 77.69 95 THR A CA 1
ATOM 725 C C . THR A 1 95 ? 2.691 13.423 9.665 1.00 77.69 95 THR A C 1
ATOM 727 O O . THR A 1 95 ? 2.845 12.318 9.145 1.00 77.69 95 THR A O 1
ATOM 730 N N . ALA A 1 96 ? 2.142 14.450 9.016 1.00 82.94 96 ALA A N 1
ATOM 731 C CA . ALA A 1 96 ? 1.751 14.353 7.618 1.00 82.94 96 ALA A CA 1
ATOM 732 C C . ALA A 1 96 ? 2.956 13.991 6.730 1.00 82.94 96 ALA A C 1
ATOM 734 O O . ALA A 1 96 ? 2.873 13.059 5.930 1.00 82.94 96 ALA A O 1
ATOM 735 N N . SER A 1 97 ? 4.094 14.664 6.921 1.00 83.69 97 SER A N 1
ATOM 736 C CA . SER A 1 97 ? 5.319 14.417 6.150 1.00 83.69 97 SER A CA 1
ATOM 737 C C . SER A 1 97 ? 5.875 13.005 6.359 1.00 83.69 97 SER A C 1
ATOM 739 O O . SER A 1 97 ? 6.218 12.331 5.386 1.00 83.69 97 SER A O 1
ATOM 741 N N . ALA A 1 98 ? 5.906 12.520 7.604 1.00 83.38 98 ALA A N 1
ATOM 742 C CA . ALA A 1 98 ? 6.352 11.166 7.929 1.00 83.38 98 ALA A CA 1
ATOM 743 C C . ALA A 1 98 ? 5.449 10.094 7.295 1.00 83.38 98 ALA A C 1
ATOM 745 O O . ALA A 1 98 ? 5.945 9.139 6.694 1.00 83.38 98 ALA A O 1
ATOM 746 N N . LEU A 1 99 ? 4.125 10.273 7.361 1.00 87.44 99 LEU A N 1
ATOM 747 C CA . LEU A 1 99 ? 3.165 9.355 6.743 1.00 87.44 99 LEU A CA 1
ATOM 748 C C . LEU A 1 99 ? 3.288 9.325 5.222 1.00 87.44 99 LEU A C 1
ATOM 750 O O . LEU A 1 99 ? 3.229 8.247 4.627 1.00 87.44 99 LEU A O 1
ATOM 754 N N . VAL A 1 100 ? 3.481 10.486 4.592 1.00 89.81 100 VAL A N 1
ATOM 755 C CA . VAL A 1 100 ? 3.732 10.581 3.148 1.00 89.81 100 VAL A CA 1
ATOM 756 C C . VAL A 1 100 ? 5.009 9.826 2.793 1.00 89.81 100 VAL A C 1
ATOM 758 O O . VAL A 1 100 ? 4.965 8.941 1.941 1.00 89.81 100 VAL A O 1
ATOM 761 N N . TRP A 1 101 ? 6.118 10.102 3.484 1.00 88.31 101 TRP A N 1
ATOM 762 C CA . TRP A 1 101 ? 7.397 9.438 3.233 1.00 88.31 101 TRP A CA 1
ATOM 763 C C . TRP A 1 101 ? 7.317 7.917 3.410 1.00 88.31 101 TRP A C 1
ATOM 765 O O . TRP A 1 101 ? 7.793 7.172 2.549 1.00 88.31 101 TRP A O 1
ATOM 775 N N . LEU A 1 102 ? 6.680 7.437 4.484 1.00 89.00 102 LEU A N 1
ATOM 776 C CA . LEU A 1 102 ? 6.549 6.003 4.731 1.00 89.00 102 LEU A CA 1
ATOM 777 C C . LEU A 1 102 ? 5.693 5.339 3.656 1.00 89.00 102 LEU A C 1
ATOM 779 O O . LEU A 1 102 ? 6.069 4.306 3.103 1.00 89.00 102 LEU A O 1
ATOM 783 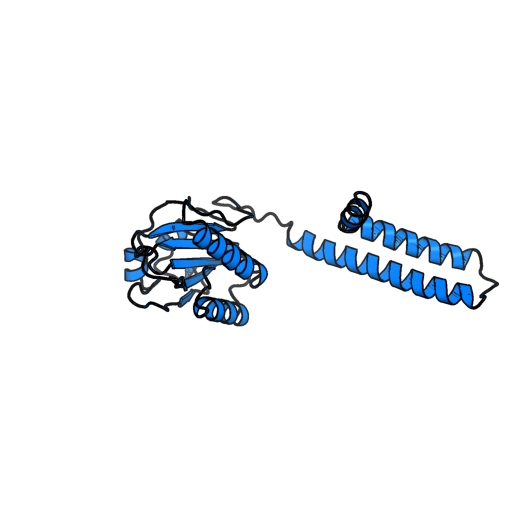N N . THR A 1 103 ? 4.547 5.946 3.345 1.00 91.00 103 THR A N 1
ATOM 784 C CA . THR A 1 103 ? 3.637 5.436 2.318 1.00 91.00 103 THR A CA 1
ATOM 785 C C . THR A 1 103 ? 4.350 5.360 0.977 1.00 91.00 103 THR A C 1
ATOM 787 O O . THR A 1 103 ? 4.278 4.342 0.291 1.00 91.00 103 THR A O 1
ATOM 790 N N . ASP A 1 104 ? 5.118 6.387 0.632 1.00 89.25 104 ASP A N 1
ATOM 791 C CA . ASP A 1 104 ? 5.866 6.425 -0.614 1.00 89.25 104 ASP A CA 1
ATOM 792 C C . ASP A 1 104 ? 6.987 5.388 -0.662 1.00 89.25 104 ASP A C 1
ATOM 794 O O . ASP A 1 104 ? 7.148 4.706 -1.678 1.00 89.25 104 ASP A O 1
ATOM 798 N N . THR A 1 105 ? 7.683 5.189 0.454 1.00 88.56 105 THR A N 1
ATOM 799 C CA . THR A 1 105 ? 8.704 4.147 0.606 1.00 88.56 105 THR A CA 1
ATOM 800 C C . THR A 1 105 ? 8.105 2.750 0.439 1.00 88.56 105 THR A C 1
ATOM 802 O O . THR A 1 105 ? 8.669 1.920 -0.274 1.00 88.56 105 THR A O 1
ATOM 805 N N . MET A 1 106 ? 6.931 2.488 1.019 1.00 89.50 106 MET A N 1
ATOM 806 C CA . MET A 1 106 ? 6.244 1.200 0.881 1.00 89.50 106 MET A CA 1
ATOM 807 C C . MET A 1 106 ? 5.784 0.939 -0.554 1.00 89.50 106 MET A C 1
ATOM 809 O O . MET A 1 106 ? 6.021 -0.149 -1.073 1.00 89.50 106 MET A O 1
ATOM 813 N N . PHE A 1 107 ? 5.182 1.923 -1.229 1.00 88.94 107 PHE A N 1
ATOM 814 C CA . PHE A 1 107 ? 4.783 1.778 -2.637 1.00 88.94 107 PHE A CA 1
ATOM 815 C C . PHE A 1 107 ? 5.986 1.588 -3.574 1.00 88.94 107 PHE A C 1
ATOM 817 O O . PHE A 1 107 ? 5.872 0.885 -4.578 1.00 88.94 107 PHE A O 1
ATOM 824 N N . ALA A 1 108 ? 7.138 2.184 -3.254 1.00 86.38 108 ALA A N 1
ATOM 825 C CA . ALA A 1 108 ? 8.374 1.978 -4.005 1.00 86.38 108 ALA A CA 1
ATOM 826 C C . ALA A 1 108 ? 9.001 0.596 -3.741 1.00 86.38 108 ALA A C 1
ATOM 828 O O . ALA A 1 108 ? 9.487 -0.047 -4.672 1.00 86.38 108 ALA A O 1
ATOM 829 N N . GLY A 1 109 ? 8.985 0.130 -2.487 1.00 83.19 109 GLY A N 1
ATOM 830 C CA . GLY A 1 109 ? 9.589 -1.140 -2.073 1.00 83.19 109 GLY A CA 1
ATOM 831 C C . GLY A 1 109 ? 8.739 -2.377 -2.381 1.00 83.19 109 GLY A C 1
ATOM 832 O O . GLY A 1 109 ? 9.284 -3.437 -2.691 1.00 83.19 109 GLY A O 1
ATOM 833 N N . CYS A 1 110 ? 7.410 -2.241 -2.365 1.00 86.12 110 CYS A N 1
ATOM 834 C CA . CYS A 1 110 ? 6.457 -3.326 -2.590 1.00 86.12 110 CYS A CA 1
ATOM 835 C C . CYS A 1 110 ? 5.582 -3.048 -3.828 1.00 86.12 110 CYS A C 1
ATOM 837 O O . CYS A 1 110 ? 4.523 -2.426 -3.721 1.00 86.12 110 CYS A O 1
ATOM 839 N N . PRO A 1 111 ? 5.944 -3.579 -5.012 1.00 80.12 111 PRO A N 1
ATOM 840 C CA . PRO A 1 111 ? 5.294 -3.250 -6.291 1.00 80.12 111 PRO A CA 1
ATOM 841 C C . PRO A 1 111 ? 3.846 -3.762 -6.431 1.00 80.12 111 PRO A C 1
ATOM 843 O O . PRO A 1 111 ? 3.171 -3.504 -7.442 1.00 80.12 111 PRO A O 1
ATOM 846 N N . TYR A 1 112 ? 3.386 -4.543 -5.452 1.00 84.19 112 TYR A N 1
ATOM 847 C CA . TYR A 1 112 ? 2.056 -5.139 -5.406 1.00 84.19 112 TYR A CA 1
ATOM 848 C C . TYR A 1 112 ? 1.081 -4.367 -4.514 1.00 84.19 112 TYR A C 1
ATOM 850 O O . TYR A 1 112 ? -0.118 -4.604 -4.615 1.00 84.19 112 TYR A O 1
ATOM 858 N N . ILE A 1 113 ? 1.554 -3.409 -3.707 1.00 88.75 113 ILE A N 1
ATOM 859 C CA . ILE A 1 113 ? 0.655 -2.531 -2.955 1.00 88.75 113 ILE A CA 1
ATOM 860 C C . ILE A 1 113 ? -0.142 -1.691 -3.951 1.00 88.75 113 ILE A C 1
ATOM 862 O O . ILE A 1 113 ? 0.415 -1.003 -4.808 1.00 88.75 113 ILE A O 1
ATOM 866 N N . THR A 1 114 ? -1.464 -1.761 -3.843 1.00 89.19 114 THR A N 1
ATOM 867 C CA . THR A 1 114 ? -2.390 -0.972 -4.663 1.00 89.19 114 THR A CA 1
ATOM 868 C C . THR A 1 114 ? -3.132 0.070 -3.848 1.00 89.19 114 THR A C 1
ATOM 870 O O . THR A 1 114 ? -3.561 1.077 -4.408 1.00 89.19 114 THR A O 1
ATOM 873 N N . THR A 1 115 ? -3.252 -0.147 -2.539 1.00 91.81 115 THR A N 1
ATOM 874 C CA . THR A 1 115 ? -4.011 0.706 -1.628 1.00 91.81 115 THR A CA 1
ATOM 875 C C . THR A 1 115 ? -3.291 0.789 -0.292 1.00 91.81 115 THR A C 1
ATOM 877 O O . THR A 1 115 ? -2.871 -0.238 0.237 1.00 91.81 115 THR A O 1
ATOM 880 N N . ALA A 1 116 ? -3.195 1.990 0.271 1.00 94.12 116 ALA A N 1
ATOM 881 C CA . ALA A 1 116 ? -2.823 2.202 1.664 1.00 94.12 116 ALA A CA 1
ATOM 882 C C . ALA A 1 116 ? -3.848 3.110 2.337 1.00 94.12 116 ALA A C 1
ATOM 884 O O . ALA A 1 116 ? -4.212 4.146 1.775 1.00 94.12 116 ALA A O 1
ATOM 885 N N . VAL A 1 117 ? -4.285 2.726 3.535 1.00 94.44 117 VAL A N 1
ATOM 886 C CA . VAL A 1 117 ? -5.191 3.502 4.385 1.00 94.44 117 VAL A CA 1
ATOM 887 C C . VAL A 1 117 ? -4.643 3.517 5.806 1.00 94.44 117 VAL A C 1
ATOM 889 O O . VAL A 1 117 ? -4.370 2.467 6.381 1.00 94.44 117 VAL A O 1
ATOM 892 N N . TRP A 1 118 ? -4.505 4.711 6.366 1.00 93.19 118 TRP A N 1
ATOM 893 C CA . TRP A 1 118 ? -4.062 4.953 7.731 1.00 93.19 118 TRP A CA 1
ATOM 894 C C . TRP A 1 118 ? -5.243 5.340 8.610 1.00 93.19 118 TRP A C 1
ATOM 896 O O . TRP A 1 118 ? -6.031 6.215 8.238 1.00 93.19 118 TRP A O 1
ATOM 906 N N . LEU A 1 119 ? -5.343 4.713 9.779 1.00 91.56 119 LEU A N 1
ATOM 907 C CA . LEU A 1 119 ? -6.424 4.884 10.740 1.00 91.56 119 LEU A CA 1
ATOM 908 C C . LEU A 1 119 ? -5.870 5.286 12.112 1.00 91.56 119 LEU A C 1
ATOM 910 O O . LEU A 1 119 ? -4.886 4.725 12.589 1.00 91.56 119 LEU A O 1
ATOM 914 N N . GLU A 1 120 ? -6.549 6.223 12.759 1.00 88.62 120 GLU A N 1
ATOM 915 C CA . GLU A 1 120 ? -6.341 6.602 14.160 1.00 88.62 120 GLU A CA 1
ATOM 916 C C . GLU A 1 120 ? -7.080 5.603 15.079 1.00 88.62 120 GLU A C 1
ATOM 918 O O . GLU A 1 120 ? -8.299 5.488 14.947 1.00 88.62 120 GLU A O 1
ATOM 923 N N . PRO A 1 121 ? -6.424 4.871 15.999 1.00 83.81 121 PRO A N 1
ATOM 924 C CA . PRO A 1 121 ? -7.038 3.796 16.784 1.00 83.81 121 PRO A CA 1
ATOM 925 C C . PRO A 1 121 ? -8.138 4.248 17.730 1.00 83.81 121 PRO A C 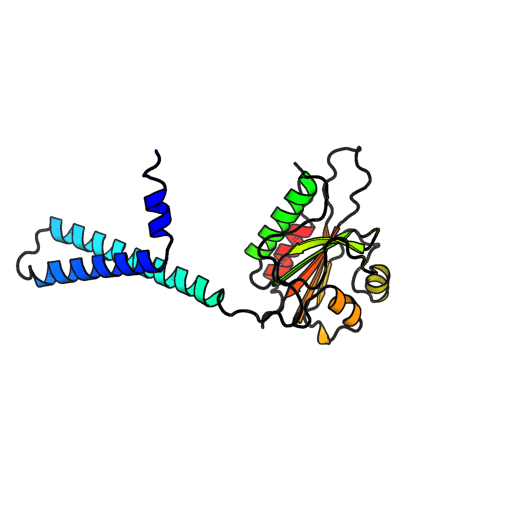1
ATOM 927 O O . PRO A 1 121 ? -9.093 3.510 17.952 1.00 83.81 121 PRO A O 1
ATOM 930 N N . GLU A 1 122 ? -8.024 5.453 18.287 1.00 81.38 122 GLU A N 1
ATOM 931 C CA . GLU A 1 122 ? -8.997 5.957 19.260 1.00 81.38 122 GLU A CA 1
ATOM 932 C C . GLU A 1 122 ? -10.377 6.176 18.644 1.00 81.38 122 GLU A C 1
ATOM 934 O O . GLU A 1 122 ? -11.400 5.967 19.294 1.00 81.38 122 GLU A O 1
ATOM 939 N N . ARG A 1 123 ? -10.410 6.609 17.380 1.00 83.06 123 ARG A N 1
ATOM 940 C CA . ARG A 1 123 ? -11.647 7.008 16.692 1.00 83.06 123 ARG A CA 1
ATOM 941 C C . ARG A 1 123 ? -11.960 6.160 15.467 1.00 83.06 123 ARG A C 1
ATOM 943 O O . ARG A 1 123 ? -13.055 6.257 14.924 1.00 83.06 123 ARG A O 1
ATOM 950 N N . GLY A 1 124 ? -11.002 5.373 14.989 1.00 87.56 124 GLY A N 1
ATOM 951 C CA . GLY A 1 124 ? -11.069 4.725 13.685 1.00 87.56 124 GLY A CA 1
ATOM 952 C C . GLY A 1 124 ? -11.118 5.705 12.520 1.00 87.56 124 GLY A C 1
ATOM 953 O O . GLY A 1 124 ? -11.687 5.388 11.478 1.00 87.56 124 GLY A O 1
ATOM 954 N N . ARG A 1 125 ? -10.585 6.918 12.693 1.00 90.56 125 ARG A N 1
ATOM 955 C CA . ARG A 1 125 ? -10.640 7.974 11.680 1.00 90.56 125 ARG A CA 1
ATOM 956 C C . ARG A 1 125 ? -9.596 7.731 10.596 1.00 90.56 125 ARG A C 1
ATOM 958 O O . ARG A 1 125 ? -8.434 7.506 10.916 1.00 90.56 125 ARG A O 1
ATOM 965 N N . VAL A 1 126 ? -9.985 7.843 9.326 1.00 92.31 126 VAL A N 1
ATOM 966 C CA . VAL A 1 126 ? -9.050 7.797 8.191 1.00 92.31 126 VAL A CA 1
ATOM 967 C C . VAL A 1 126 ? -8.207 9.071 8.163 1.00 92.31 126 VAL A C 1
ATOM 969 O O . VAL A 1 126 ? -8.727 10.153 7.884 1.00 92.31 126 VAL A O 1
ATOM 972 N N . VAL A 1 127 ? -6.909 8.943 8.435 1.00 91.50 127 VAL A N 1
ATOM 973 C CA . VAL A 1 127 ? -5.983 10.083 8.550 1.00 91.50 127 VAL A CA 1
ATOM 974 C C . VAL A 1 127 ? -5.081 10.266 7.336 1.00 91.50 127 VAL A C 1
ATOM 976 O O . VAL A 1 127 ? -4.681 11.388 7.036 1.00 91.50 127 VAL A O 1
ATOM 979 N N . ALA A 1 128 ? -4.784 9.196 6.603 1.00 92.00 128 ALA A N 1
ATOM 980 C CA . ALA A 1 128 ? -4.013 9.269 5.370 1.00 92.00 128 ALA A CA 1
ATOM 981 C C . ALA A 1 128 ? -4.365 8.118 4.431 1.00 92.00 128 ALA A C 1
ATOM 983 O O . ALA A 1 128 ? -4.776 7.048 4.874 1.00 92.00 128 ALA A O 1
ATOM 984 N N . GLN A 1 129 ? -4.208 8.328 3.128 1.00 94.06 129 GLN A N 1
ATOM 985 C CA . GLN A 1 129 ? -4.483 7.295 2.134 1.00 94.06 129 GLN A CA 1
ATOM 986 C C . GLN A 1 129 ? -3.735 7.524 0.817 1.00 94.06 129 GLN A C 1
ATOM 988 O O . GLN A 1 129 ? -3.431 8.665 0.460 1.00 94.06 129 GLN A O 1
ATOM 993 N N . ARG A 1 130 ? -3.460 6.439 0.084 1.00 92.81 130 ARG A N 1
ATOM 994 C CA . ARG A 1 130 ? -2.827 6.450 -1.247 1.00 92.81 130 ARG A CA 1
ATOM 995 C C . ARG A 1 130 ? -3.313 5.279 -2.104 1.00 92.81 130 ARG A C 1
ATOM 997 O O . ARG A 1 130 ? -3.642 4.213 -1.582 1.00 92.81 130 ARG A O 1
ATOM 1004 N N . GLY A 1 131 ? -3.282 5.452 -3.424 1.00 89.75 131 GLY A N 1
ATOM 1005 C CA . GLY A 1 131 ? -3.548 4.396 -4.395 1.00 89.75 131 GLY A CA 1
ATOM 1006 C C . GLY A 1 131 ? -5.028 4.297 -4.739 1.00 89.75 131 GLY A C 1
ATOM 1007 O O . GLY A 1 131 ? -5.711 5.313 -4.838 1.00 89.75 131 GLY A O 1
ATOM 1008 N N . VAL A 1 132 ? -5.531 3.085 -4.959 1.00 88.56 132 VAL A N 1
ATOM 1009 C CA . VAL A 1 132 ? -6.949 2.856 -5.261 1.00 88.56 132 VAL A CA 1
ATOM 1010 C C . VAL A 1 132 ? -7.734 2.879 -3.953 1.00 88.56 132 VAL A C 1
ATOM 1012 O O . VAL A 1 132 ? -7.686 1.918 -3.192 1.00 88.56 132 VAL A O 1
ATOM 1015 N N . VAL A 1 133 ? -8.430 3.975 -3.660 1.00 87.44 133 VAL A N 1
ATOM 1016 C CA . VAL A 1 133 ? -9.120 4.170 -2.376 1.00 87.44 133 VAL A CA 1
ATOM 1017 C C . VAL A 1 133 ? -10.628 4.262 -2.569 1.00 87.44 133 VAL A C 1
ATOM 1019 O O . VAL A 1 133 ? -11.113 4.899 -3.505 1.00 87.44 133 VAL A O 1
ATOM 1022 N N . LYS A 1 134 ? -11.376 3.644 -1.655 1.00 86.88 134 LYS A N 1
ATOM 1023 C CA . LYS A 1 134 ? -12.843 3.727 -1.598 1.00 86.88 134 LYS A CA 1
ATOM 1024 C C . LYS A 1 134 ? -13.326 4.726 -0.544 1.00 86.88 134 LYS A C 1
ATOM 1026 O O . LYS A 1 134 ? -14.424 5.259 -0.656 1.00 86.88 134 LYS A O 1
ATOM 1031 N N . THR A 1 135 ? -12.491 4.988 0.455 1.00 85.62 135 THR A N 1
ATOM 1032 C CA . THR A 1 135 ? -12.797 5.841 1.600 1.00 85.62 135 THR A CA 1
ATOM 1033 C C . THR A 1 135 ? -12.443 7.305 1.375 1.00 85.62 135 THR A C 1
ATOM 1035 O O . THR A 1 135 ? -11.611 7.686 0.539 1.00 85.62 135 THR A O 1
ATOM 1038 N N . GLU A 1 136 ? -13.077 8.151 2.177 1.00 87.88 136 GLU A N 1
ATOM 1039 C CA . GLU A 1 136 ? -12.734 9.561 2.285 1.00 87.88 136 GLU A CA 1
ATOM 1040 C C . GLU A 1 136 ? -11.905 9.821 3.542 1.00 87.88 136 GLU A C 1
ATOM 1042 O O . GLU A 1 136 ? -12.046 9.137 4.557 1.00 87.88 136 GLU A O 1
ATOM 1047 N N . LEU A 1 137 ? -11.031 10.825 3.467 1.00 90.31 137 LEU A N 1
ATOM 1048 C CA . LEU A 1 137 ? -10.314 11.315 4.639 1.00 90.31 137 LEU A CA 1
ATOM 1049 C C . LEU A 1 137 ? -11.318 11.792 5.694 1.00 90.31 137 LEU A C 1
ATOM 1051 O O . LEU A 1 137 ? -12.325 12.414 5.366 1.00 90.31 137 LEU A O 1
ATOM 1055 N N . GLY A 1 138 ? -11.038 11.504 6.962 1.00 87.38 138 GLY A N 1
ATOM 1056 C CA . GLY A 1 138 ? -11.917 11.835 8.081 1.00 87.38 138 GLY A CA 1
ATOM 1057 C C . GLY A 1 138 ? -13.080 10.861 8.299 1.00 87.38 138 GLY A C 1
ATOM 1058 O O . GLY A 1 138 ? -13.730 10.948 9.339 1.00 87.38 138 GLY A O 1
ATOM 1059 N N . MET A 1 139 ? -13.326 9.915 7.383 1.00 89.81 139 MET A N 1
ATOM 1060 C CA . MET A 1 139 ? -14.337 8.872 7.576 1.00 89.81 139 MET A CA 1
ATOM 1061 C C . MET A 1 139 ? -14.023 8.042 8.828 1.00 89.81 139 MET A C 1
ATOM 1063 O O . MET A 1 139 ? -12.866 7.700 9.076 1.00 89.81 139 MET A O 1
ATOM 1067 N N . LEU A 1 140 ? -15.056 7.713 9.607 1.00 90.19 140 LEU A N 1
ATOM 1068 C CA . LEU A 1 140 ? -14.940 6.885 10.808 1.00 90.19 140 LEU A CA 1
ATOM 1069 C C . LEU A 1 140 ? -15.213 5.417 10.485 1.00 90.19 140 LEU A C 1
ATOM 1071 O O . LEU A 1 140 ? -16.183 5.079 9.800 1.00 90.19 140 LEU A O 1
ATOM 1075 N N . ILE A 1 141 ? -14.363 4.549 11.020 1.00 89.31 141 ILE A N 1
ATOM 1076 C CA . ILE A 1 141 ? -14.395 3.104 10.828 1.00 89.31 141 ILE A CA 1
ATOM 1077 C C . ILE A 1 141 ? -14.526 2.441 12.193 1.00 89.31 141 ILE A C 1
ATOM 1079 O O . ILE A 1 141 ? -13.827 2.782 13.140 1.00 89.31 141 ILE A O 1
ATOM 1083 N N . ASP A 1 142 ? -15.425 1.468 12.298 1.00 87.94 142 ASP A N 1
ATOM 1084 C CA . ASP A 1 142 ? -15.648 0.734 13.541 1.00 87.94 142 ASP A CA 1
ATOM 1085 C C . ASP A 1 142 ? -14.506 -0.272 13.782 1.00 87.94 142 ASP A C 1
ATOM 1087 O O . ASP A 1 142 ? -14.583 -1.444 13.401 1.00 87.94 142 ASP A O 1
ATOM 1091 N N . LEU A 1 143 ? -13.415 0.202 14.392 1.00 86.50 143 LEU A N 1
ATOM 1092 C CA . LEU A 1 143 ? -12.254 -0.627 14.735 1.00 86.50 143 LEU A CA 1
ATOM 1093 C C . LEU A 1 143 ? -12.583 -1.699 15.775 1.00 86.50 143 LEU A C 1
ATOM 1095 O O . LEU A 1 143 ? -11.924 -2.738 15.809 1.00 86.50 143 LEU A O 1
ATOM 1099 N N . LYS A 1 144 ? -13.613 -1.483 16.601 1.00 85.44 144 LYS A N 1
ATOM 1100 C CA . LYS A 1 144 ? -14.039 -2.467 17.595 1.00 85.44 144 LYS A CA 1
ATOM 1101 C C . LYS A 1 144 ? -14.549 -3.726 16.904 1.00 85.44 144 LYS A C 1
ATOM 1103 O O . LYS A 1 144 ? -14.135 -4.817 17.278 1.00 85.44 144 LYS A O 1
ATOM 1108 N N . ARG A 1 145 ? -15.338 -3.587 15.833 1.00 85.38 145 ARG A N 1
ATOM 1109 C CA . ARG A 1 145 ? -15.749 -4.735 15.004 1.00 85.38 145 ARG A CA 1
ATOM 1110 C C . ARG A 1 145 ? -14.566 -5.449 14.363 1.00 85.38 145 ARG A C 1
ATOM 1112 O O . ARG A 1 145 ? -14.552 -6.675 14.338 1.00 85.38 145 ARG A O 1
ATOM 1119 N N . LEU A 1 146 ? -13.569 -4.714 13.862 1.00 84.56 146 LEU A N 1
ATOM 1120 C CA . LEU A 1 146 ? -12.353 -5.334 13.317 1.00 84.56 146 LEU A CA 1
ATOM 1121 C C . LEU A 1 146 ? -11.613 -6.139 14.398 1.00 84.56 146 LEU A C 1
ATOM 1123 O O . LEU A 1 146 ? -11.159 -7.251 14.130 1.00 84.56 146 LEU A O 1
ATOM 1127 N N . SER A 1 147 ? -11.554 -5.615 15.622 1.00 85.81 147 SER A N 1
ATOM 1128 C CA . SER A 1 147 ? -10.948 -6.286 16.775 1.00 85.81 147 SER A CA 1
ATOM 1129 C C . SER A 1 147 ? -11.728 -7.527 17.228 1.00 85.81 147 SER A C 1
ATOM 1131 O O . SER A 1 147 ? -11.158 -8.611 17.329 1.00 85.81 147 SER A O 1
ATOM 1133 N N . GLU A 1 148 ? -13.052 -7.425 17.388 1.00 84.88 148 GLU A N 1
ATOM 1134 C CA . GLU A 1 148 ? -13.942 -8.541 17.764 1.00 84.88 148 GLU A CA 1
ATOM 1135 C C . GLU A 1 148 ? -13.894 -9.699 16.754 1.00 84.88 148 GLU A C 1
ATOM 1137 O O . GLU A 1 148 ? -14.073 -10.864 17.111 1.00 84.88 148 GLU A O 1
ATOM 1142 N N . ARG A 1 149 ? -13.623 -9.391 15.482 1.00 83.19 149 ARG A N 1
ATOM 1143 C CA . ARG A 1 149 ? -13.434 -10.375 14.408 1.00 83.19 149 ARG A CA 1
ATOM 1144 C C . ARG A 1 149 ? -12.011 -10.934 14.327 1.00 83.19 149 ARG A C 1
ATOM 1146 O O . ARG A 1 149 ? -11.747 -11.778 13.474 1.00 83.19 149 ARG A O 1
ATOM 1153 N N . GLY A 1 150 ? -11.098 -10.466 15.176 1.00 80.94 150 GLY A N 1
ATOM 1154 C CA . GLY A 1 150 ? -9.700 -10.879 15.180 1.00 80.94 150 GLY A CA 1
ATOM 1155 C C . GLY A 1 150 ? -8.920 -10.396 13.955 1.00 80.94 150 GLY A C 1
ATOM 1156 O O . GLY A 1 150 ? -7.997 -11.081 13.518 1.00 80.94 150 GLY A O 1
ATOM 1157 N N . LEU A 1 151 ? -9.283 -9.257 13.361 1.00 82.12 151 LEU A N 1
ATOM 1158 C CA . LEU A 1 151 ? -8.500 -8.654 12.276 1.00 82.12 151 LEU A CA 1
ATOM 1159 C C . LEU A 1 151 ? -7.348 -7.790 12.794 1.00 82.12 151 LEU A C 1
ATOM 1161 O O . LEU A 1 151 ? -6.309 -7.689 12.149 1.00 82.12 151 LEU A O 1
ATOM 1165 N N . ILE A 1 152 ? -7.540 -7.176 13.958 1.00 82.69 152 ILE A N 1
ATOM 1166 C CA . ILE A 1 152 ? -6.590 -6.267 14.603 1.00 82.69 152 ILE A CA 1
ATOM 1167 C C . ILE A 1 152 ? -6.614 -6.579 16.094 1.00 82.69 152 ILE A C 1
ATOM 1169 O O . ILE A 1 152 ? -7.673 -6.895 16.627 1.00 82.69 152 ILE A O 1
ATOM 1173 N N . ASP A 1 153 ? -5.475 -6.491 16.770 1.00 80.19 153 ASP A N 1
ATOM 1174 C CA . ASP A 1 153 ? -5.444 -6.510 18.229 1.00 80.19 153 ASP A CA 1
ATOM 1175 C C . ASP A 1 153 ? -5.128 -5.100 18.730 1.00 80.19 153 ASP A C 1
ATOM 1177 O O . ASP A 1 153 ? -3.981 -4.663 18.707 1.00 80.19 153 ASP A O 1
ATOM 1181 N N . LEU A 1 154 ? -6.169 -4.373 19.146 1.00 74.44 154 LEU A N 1
ATOM 1182 C CA . LEU A 1 154 ? -6.032 -3.003 19.655 1.00 74.44 154 LEU A CA 1
ATOM 1183 C C . LEU A 1 154 ? -5.296 -2.946 21.006 1.00 74.44 154 LEU A C 1
ATOM 1185 O O . LEU A 1 154 ? -4.870 -1.869 21.412 1.00 74.44 154 LEU A O 1
ATOM 1189 N N . GLY A 1 155 ? -5.168 -4.078 21.708 1.00 67.88 155 GLY A N 1
ATOM 1190 C CA . GLY A 1 155 ? -4.445 -4.177 22.976 1.00 67.88 155 GLY A CA 1
ATOM 1191 C C . GLY A 1 155 ? -2.953 -4.468 22.812 1.00 67.88 155 GLY A C 1
ATOM 1192 O O . GLY A 1 155 ? -2.199 -4.312 23.771 1.00 67.88 155 GLY A O 1
ATOM 1193 N N . GLN A 1 156 ? -2.513 -4.875 21.617 1.00 71.25 156 GLN A N 1
ATOM 1194 C CA . GLN A 1 156 ? -1.106 -5.125 21.315 1.00 71.25 156 GLN A CA 1
ATOM 1195 C C . GLN A 1 156 ? -0.520 -3.993 20.479 1.00 71.25 156 GLN A C 1
ATOM 1197 O O . GLN A 1 156 ? -0.904 -3.780 19.328 1.00 71.25 156 GLN A O 1
ATOM 1202 N N . SER A 1 157 ? 0.469 -3.309 21.057 1.00 65.75 157 SER A N 1
ATOM 1203 C CA . SER A 1 157 ? 1.182 -2.214 20.404 1.00 65.75 157 SER A CA 1
ATOM 1204 C C . SER A 1 157 ? 1.804 -2.637 19.071 1.00 65.75 157 SER A C 1
ATOM 1206 O O . SER A 1 157 ? 1.666 -1.891 18.112 1.00 65.75 157 SER A O 1
ATOM 1208 N N . ASP A 1 158 ? 2.391 -3.828 18.952 1.00 73.38 158 ASP A N 1
ATOM 1209 C CA . ASP A 1 158 ? 3.083 -4.279 17.729 1.00 73.38 158 ASP A CA 1
ATOM 1210 C C . ASP A 1 158 ? 2.351 -5.449 17.060 1.00 73.38 158 ASP A C 1
ATOM 1212 O O . ASP A 1 158 ? 2.913 -6.519 16.820 1.00 73.38 158 ASP A O 1
ATOM 1216 N N . SER A 1 159 ? 1.059 -5.269 16.776 1.00 81.75 159 SER A N 1
ATOM 1217 C CA . SER A 1 159 ? 0.294 -6.275 16.046 1.00 81.75 159 SER A CA 1
ATOM 1218 C C . SER A 1 159 ? 0.437 -6.070 14.539 1.00 81.75 159 SER A C 1
ATOM 1220 O O . SER A 1 159 ? 0.226 -4.981 14.008 1.00 81.75 159 SER A O 1
ATOM 1222 N N . ALA A 1 160 ? 0.801 -7.136 13.827 1.00 87.81 160 ALA A N 1
ATOM 1223 C CA . ALA A 1 160 ? 0.677 -7.206 12.379 1.00 87.81 160 ALA A CA 1
ATOM 1224 C C . ALA A 1 160 ? 0.042 -8.527 11.964 1.00 87.81 160 ALA A C 1
ATOM 1226 O O . ALA A 1 160 ? 0.367 -9.593 12.491 1.00 87.81 160 ALA A O 1
ATOM 1227 N N . ARG A 1 161 ? -0.886 -8.454 11.014 1.00 89.50 161 ARG A N 1
ATOM 1228 C CA . ARG A 1 161 ? -1.588 -9.607 10.461 1.00 89.50 161 ARG A CA 1
ATOM 1229 C C . ARG A 1 161 ? -1.621 -9.513 8.952 1.00 89.50 161 ARG A C 1
ATOM 1231 O O . ARG A 1 161 ? -1.919 -8.473 8.370 1.00 89.50 161 ARG A O 1
ATOM 1238 N N . TYR A 1 162 ? -1.323 -10.639 8.328 1.00 90.12 162 TYR A N 1
ATOM 1239 C CA . TYR A 1 162 ? -1.354 -10.793 6.890 1.00 90.12 162 TYR A CA 1
ATOM 1240 C C . TYR A 1 162 ? -2.428 -11.800 6.500 1.00 90.12 162 TYR A C 1
ATOM 1242 O O . TYR A 1 162 ? -2.507 -12.899 7.048 1.00 90.12 162 TYR A O 1
ATOM 1250 N N . TYR A 1 163 ? -3.226 -11.418 5.514 1.00 89.00 163 TYR A N 1
ATOM 1251 C CA . TYR A 1 163 ? -4.306 -12.202 4.955 1.00 89.00 163 TYR A CA 1
ATOM 1252 C C . TYR A 1 163 ? -4.078 -12.358 3.457 1.00 89.00 163 TYR A C 1
ATOM 1254 O O . TYR A 1 163 ? -4.304 -11.431 2.680 1.00 89.00 163 TYR A O 1
ATOM 1262 N N . ALA A 1 164 ? -3.611 -13.541 3.058 1.00 86.44 164 ALA A N 1
ATOM 1263 C CA . ALA A 1 164 ? -3.295 -13.850 1.664 1.00 86.44 164 ALA A CA 1
ATOM 1264 C C . ALA A 1 164 ? -4.541 -13.969 0.768 1.00 86.44 164 ALA A C 1
ATOM 1266 O O . ALA A 1 164 ? -4.439 -13.740 -0.434 1.00 86.44 164 ALA A O 1
ATOM 1267 N N . ASP A 1 165 ? -5.696 -14.317 1.348 1.00 84.94 165 ASP A N 1
ATOM 1268 C CA . ASP A 1 165 ? -6.974 -14.403 0.641 1.00 84.94 165 ASP A CA 1
ATOM 1269 C C . ASP A 1 165 ? -8.100 -13.733 1.441 1.00 84.94 165 ASP A C 1
ATOM 1271 O O . ASP A 1 165 ? -8.609 -14.267 2.430 1.00 84.94 165 ASP A O 1
ATOM 1275 N N . LEU A 1 166 ? -8.513 -12.553 0.979 1.00 82.75 166 LEU A N 1
ATOM 1276 C CA . LEU A 1 166 ? -9.608 -11.782 1.557 1.00 82.75 166 LEU A CA 1
ATOM 1277 C C . LEU A 1 166 ? -10.971 -12.472 1.389 1.00 82.75 166 LEU A C 1
ATOM 1279 O O . LEU A 1 166 ? -11.878 -12.234 2.185 1.00 82.75 166 LEU A O 1
ATOM 1283 N N . LYS A 1 167 ? -11.145 -13.345 0.387 1.00 79.12 167 LYS A N 1
ATOM 1284 C CA . LYS A 1 167 ? -12.419 -14.054 0.171 1.00 79.12 167 LYS A CA 1
ATOM 1285 C C . LYS A 1 167 ? -12.691 -15.097 1.246 1.00 79.12 167 LYS A C 1
ATOM 1287 O O . LYS A 1 167 ? -13.853 -15.373 1.526 1.00 79.12 167 LYS A O 1
ATOM 1292 N N . ALA A 1 168 ? -11.638 -15.650 1.840 1.00 78.44 168 ALA A N 1
ATOM 1293 C CA . ALA A 1 168 ? -11.739 -16.627 2.914 1.00 78.44 168 ALA A CA 1
ATOM 1294 C C . ALA A 1 168 ? -12.027 -15.983 4.285 1.00 78.44 168 ALA A C 1
ATOM 1296 O O . ALA A 1 168 ? -12.286 -16.700 5.252 1.00 78.44 168 ALA A O 1
ATOM 1297 N N . LEU A 1 169 ? -11.984 -14.647 4.394 1.00 78.75 169 LEU A N 1
ATOM 1298 C CA . LEU A 1 169 ? -12.146 -13.964 5.673 1.00 78.75 169 LEU A CA 1
ATOM 1299 C C . LEU A 1 169 ? -13.620 -13.792 6.076 1.00 78.75 169 LEU A C 1
ATOM 1301 O O . LEU A 1 1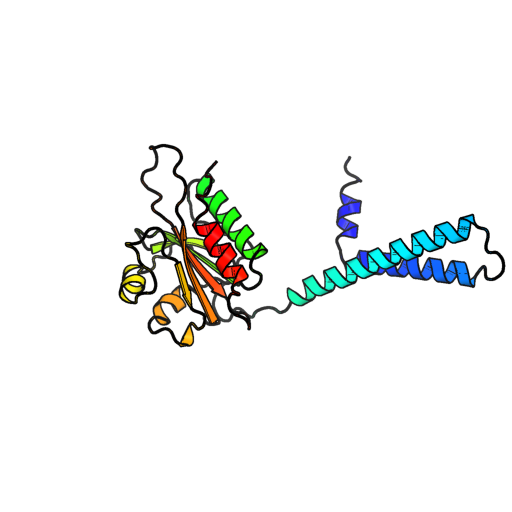69 ? -14.406 -13.221 5.318 1.00 78.75 169 LEU A O 1
ATOM 1305 N N . PRO A 1 170 ? -13.995 -14.162 7.316 1.00 64.56 170 PRO A N 1
ATOM 1306 C CA . PRO A 1 170 ? -15.357 -13.981 7.824 1.00 64.56 170 PR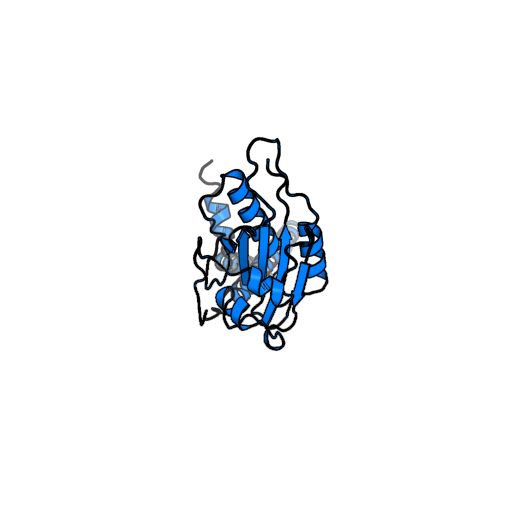O A CA 1
ATOM 1307 C C . PRO A 1 170 ? -15.744 -12.505 8.029 1.00 64.56 170 PRO A C 1
ATOM 1309 O O . PRO A 1 170 ? -16.928 -12.193 8.110 1.00 64.56 170 PRO A O 1
ATOM 1312 N N . ALA A 1 171 ? -14.765 -11.597 8.086 1.00 69.38 171 ALA A N 1
ATOM 1313 C CA . ALA A 1 171 ? -14.941 -10.152 8.275 1.00 69.38 171 ALA A CA 1
ATOM 1314 C C . ALA A 1 171 ? -14.621 -9.337 7.007 1.00 69.38 171 ALA A C 1
ATOM 1316 O O . ALA A 1 171 ? -14.094 -8.223 7.046 1.00 69.38 171 ALA A O 1
ATOM 1317 N N . LYS A 1 172 ? -14.913 -9.929 5.845 1.00 77.62 172 LYS A N 1
ATOM 1318 C CA . LYS A 1 172 ? -14.733 -9.292 4.538 1.00 77.62 172 LYS A CA 1
ATOM 1319 C C . LYS A 1 172 ? -15.543 -7.999 4.410 1.00 77.62 172 LYS A C 1
ATOM 1321 O O . LYS A 1 172 ? -15.051 -7.037 3.836 1.00 77.62 172 LYS A O 1
ATOM 1326 N N . VAL A 1 173 ? -16.751 -7.956 4.974 1.00 79.00 173 VAL A N 1
ATOM 1327 C CA . VAL A 1 173 ? -17.684 -6.822 4.844 1.00 79.00 173 VAL A CA 1
ATOM 1328 C C . VAL A 1 173 ? -17.121 -5.550 5.481 1.00 79.00 173 VAL A C 1
ATOM 1330 O O . VAL A 1 173 ? -17.304 -4.449 4.963 1.00 79.00 173 VAL A O 1
ATOM 1333 N N . GLU A 1 174 ? -16.422 -5.684 6.604 1.00 81.62 174 GLU A N 1
ATOM 1334 C CA . GLU A 1 174 ? -15.789 -4.569 7.297 1.00 81.62 174 GLU A CA 1
ATOM 1335 C C . GLU A 1 174 ? -14.597 -4.023 6.493 1.00 81.62 174 GLU A C 1
ATOM 1337 O O . GLU A 1 174 ? -14.458 -2.807 6.350 1.00 81.62 174 GLU A O 1
ATOM 1342 N N . LEU A 1 175 ? -13.791 -4.907 5.890 1.00 84.94 175 LEU A N 1
ATOM 1343 C CA . LEU A 1 175 ? -12.670 -4.523 5.024 1.00 84.94 175 LEU A CA 1
ATOM 1344 C C . LEU A 1 175 ? -13.130 -3.984 3.659 1.00 84.94 175 LEU A C 1
ATOM 1346 O O . LEU A 1 175 ? -12.493 -3.083 3.129 1.00 84.94 175 LEU A O 1
ATOM 1350 N N . GLU A 1 176 ? -14.266 -4.434 3.121 1.00 82.81 176 GLU A N 1
ATOM 1351 C CA . GLU A 1 176 ? -14.880 -3.917 1.882 1.00 82.81 176 GLU A CA 1
ATOM 1352 C C . GLU A 1 176 ? -15.324 -2.449 1.981 1.00 82.81 176 GLU A C 1
ATOM 1354 O O . GLU A 1 176 ? -15.583 -1.804 0.958 1.00 82.81 176 GLU A O 1
ATOM 1359 N N . ARG A 1 177 ? -15.457 -1.906 3.197 1.00 83.38 177 ARG A N 1
ATOM 1360 C CA . ARG A 1 177 ? -15.693 -0.468 3.402 1.00 83.38 177 ARG A CA 1
ATOM 1361 C C . ARG A 1 177 ? -14.416 0.349 3.239 1.00 83.38 177 ARG A C 1
ATOM 1363 O O . ARG A 1 177 ? -14.500 1.483 2.788 1.00 83.38 177 ARG A O 1
ATOM 1370 N N . LEU A 1 178 ? -13.271 -0.232 3.596 1.00 86.50 178 LEU A N 1
ATOM 1371 C CA . LEU A 1 178 ? -11.948 0.392 3.552 1.00 86.50 178 LEU A CA 1
ATOM 1372 C C . LEU A 1 178 ? -11.277 0.227 2.186 1.00 86.50 178 LEU A C 1
ATOM 1374 O O . LEU A 1 178 ? -10.681 1.159 1.647 1.00 86.50 178 LEU A O 1
ATOM 1378 N N . LEU A 1 179 ? -11.366 -0.981 1.640 1.00 88.81 179 LEU A N 1
ATOM 1379 C CA . LEU A 1 179 ? -10.582 -1.433 0.507 1.00 88.81 179 LEU A CA 1
ATOM 1380 C C . LEU A 1 179 ? -11.453 -1.577 -0.748 1.00 88.81 179 LEU A C 1
ATOM 1382 O O . LEU A 1 179 ? -12.660 -1.829 -0.652 1.00 88.81 179 LEU A O 1
ATOM 1386 N N . PRO A 1 180 ? -10.857 -1.415 -1.939 1.00 85.75 180 PRO A N 1
ATOM 1387 C CA . PRO A 1 180 ? -11.520 -1.715 -3.201 1.00 85.75 180 PRO A CA 1
ATOM 1388 C C . PRO A 1 180 ? -12.059 -3.152 -3.262 1.00 85.75 180 PRO A C 1
ATOM 1390 O O . PRO A 1 180 ? -11.502 -4.077 -2.672 1.00 85.75 180 PRO A O 1
ATOM 1393 N N . ALA A 1 181 ? -13.136 -3.363 -4.022 1.00 81.50 181 ALA A N 1
ATOM 1394 C CA . ALA A 1 181 ? -13.786 -4.674 -4.130 1.00 81.50 181 ALA A CA 1
ATOM 1395 C C . ALA A 1 181 ? -12.897 -5.758 -4.776 1.00 81.50 181 ALA A C 1
ATOM 1397 O O . ALA A 1 181 ? -13.144 -6.953 -4.611 1.00 81.50 181 ALA A O 1
ATOM 1398 N N . ASP A 1 182 ? -11.881 -5.348 -5.534 1.00 81.25 182 ASP A N 1
ATOM 1399 C CA . ASP A 1 182 ? -10.908 -6.199 -6.217 1.00 81.25 182 ASP A CA 1
ATOM 1400 C C . ASP A 1 182 ? -9.670 -6.532 -5.368 1.00 81.25 182 ASP A C 1
ATOM 1402 O O . ASP A 1 182 ? -8.776 -7.232 -5.849 1.00 81.25 182 ASP A O 1
ATOM 1406 N N . THR A 1 183 ? -9.615 -6.093 -4.106 1.00 86.69 183 THR A N 1
ATOM 1407 C CA . THR A 1 183 ? -8.534 -6.473 -3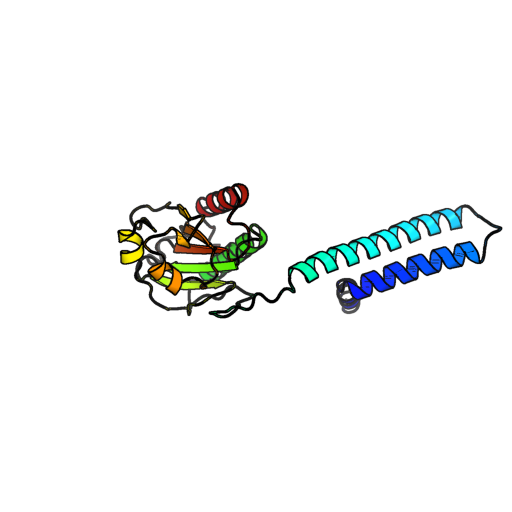.192 1.00 86.69 183 THR A CA 1
ATOM 1408 C C . THR A 1 183 ? -8.546 -7.971 -2.900 1.00 86.69 183 THR A C 1
ATOM 1410 O O . THR A 1 183 ? -9.551 -8.547 -2.487 1.00 86.69 183 THR A O 1
ATOM 1413 N N . GLN A 1 184 ? -7.401 -8.611 -3.135 1.00 86.94 184 GLN A N 1
ATOM 1414 C CA . GLN A 1 184 ? -7.200 -10.051 -2.974 1.00 86.94 184 GLN A CA 1
ATOM 1415 C C . GLN A 1 184 ? -6.505 -10.379 -1.658 1.00 86.94 184 GLN A C 1
ATOM 1417 O O . GLN A 1 184 ? -6.875 -11.346 -1.001 1.00 86.94 184 GLN A O 1
ATOM 1422 N N . ALA A 1 185 ? -5.530 -9.560 -1.269 1.00 89.19 185 ALA A N 1
ATOM 1423 C CA . ALA A 1 185 ? -4.743 -9.758 -0.063 1.00 89.19 185 ALA A CA 1
ATOM 1424 C C . ALA A 1 185 ? -4.642 -8.464 0.739 1.00 89.19 185 ALA A C 1
ATOM 1426 O O . ALA A 1 185 ? -4.620 -7.366 0.171 1.00 89.19 185 ALA A O 1
ATOM 1427 N N . VAL A 1 186 ? -4.568 -8.611 2.059 1.00 91.50 186 VAL A N 1
ATOM 1428 C CA . VAL A 1 186 ? -4.541 -7.495 3.002 1.00 91.50 186 VAL A CA 1
ATOM 1429 C C . VAL A 1 186 ? -3.433 -7.708 4.015 1.00 91.50 186 VAL A C 1
ATOM 1431 O O . VAL A 1 186 ? -3.300 -8.791 4.580 1.00 91.50 186 VAL A O 1
ATOM 1434 N N . TRP A 1 187 ? -2.660 -6.664 4.268 1.00 92.69 187 TRP A N 1
ATOM 1435 C CA . TRP A 1 187 ? -1.772 -6.592 5.419 1.00 92.69 187 TRP A CA 1
ATOM 1436 C C . TRP A 1 187 ? -2.263 -5.479 6.339 1.00 92.69 187 TRP A C 1
ATOM 1438 O O . TRP A 1 187 ? -2.607 -4.396 5.868 1.00 92.69 187 TRP A O 1
ATOM 1448 N N . ILE A 1 188 ? -2.332 -5.754 7.636 1.00 92.25 188 ILE A N 1
ATOM 1449 C CA . ILE A 1 188 ? -2.725 -4.783 8.653 1.00 92.25 188 ILE A CA 1
ATOM 1450 C C . ILE A 1 188 ? -1.630 -4.748 9.704 1.00 92.25 188 ILE A C 1
ATOM 1452 O O . ILE A 1 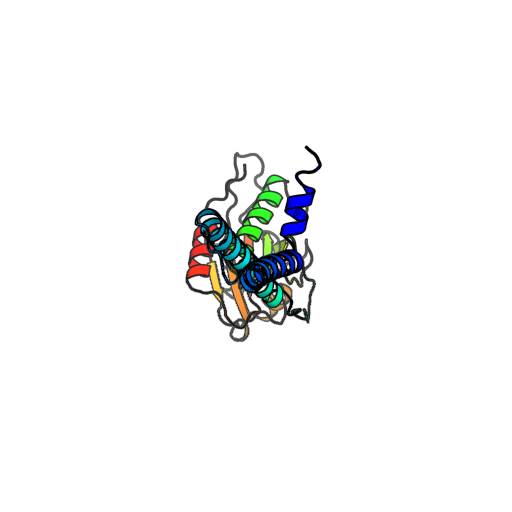188 ? -1.247 -5.806 10.195 1.00 92.25 188 ILE A O 1
ATOM 1456 N N . GLY A 1 189 ? -1.150 -3.564 10.066 1.00 90.00 189 GLY A N 1
ATOM 1457 C CA . GLY A 1 189 ? -0.161 -3.425 11.128 1.00 90.00 189 GLY A CA 1
ATOM 1458 C C . GLY A 1 189 ? -0.247 -2.099 11.861 1.00 90.00 189 GLY A C 1
ATOM 1459 O O . GLY A 1 189 ? -0.781 -1.119 11.343 1.00 90.00 189 GLY A O 1
ATOM 1460 N N . THR A 1 190 ? 0.264 -2.083 13.083 1.00 88.06 190 THR A N 1
ATOM 1461 C CA . THR A 1 190 ? 0.306 -0.910 13.959 1.00 88.06 190 THR A CA 1
ATOM 1462 C C . THR A 1 190 ? 1.683 -0.250 13.931 1.00 88.06 190 THR A C 1
ATOM 1464 O O . THR A 1 190 ? 2.699 -0.930 14.019 1.00 88.06 190 THR A O 1
ATOM 1467 N N . PHE A 1 191 ? 1.725 1.074 13.822 1.00 85.75 191 PHE A N 1
ATOM 1468 C CA . PHE A 1 191 ? 2.937 1.890 13.776 1.00 85.75 191 PHE A CA 1
ATOM 1469 C C . PHE A 1 191 ? 2.949 2.875 14.937 1.00 85.75 191 PHE A C 1
ATOM 1471 O O . PHE A 1 191 ? 1.954 3.553 15.181 1.00 85.75 191 PHE A O 1
ATOM 1478 N N . HIS A 1 192 ? 4.090 3.016 15.606 1.00 76.75 192 HIS A N 1
ATOM 1479 C CA . HIS A 1 192 ? 4.246 3.989 16.686 1.00 76.75 192 HIS A CA 1
ATOM 1480 C C . HIS A 1 192 ? 5.066 5.173 16.214 1.00 76.75 192 HIS A C 1
ATOM 1482 O O . HIS A 1 192 ? 6.255 5.006 15.915 1.00 76.75 192 HIS A O 1
ATOM 1488 N N . PRO A 1 193 ? 4.472 6.369 16.154 1.00 67.00 193 PRO A N 1
ATOM 1489 C CA . PRO A 1 193 ? 5.267 7.550 15.930 1.00 67.00 193 PRO A CA 1
ATOM 1490 C C . PRO A 1 193 ? 6.220 7.790 17.119 1.00 67.00 193 PRO A C 1
ATOM 1492 O O . PRO A 1 193 ? 5.804 7.635 18.266 1.00 67.00 193 PRO A O 1
ATOM 1495 N N . GLN A 1 194 ? 7.498 8.149 16.900 1.00 61.28 194 GLN A N 1
ATOM 1496 C CA . GLN A 1 194 ? 8.307 8.674 18.011 1.00 61.28 194 GLN A CA 1
ATOM 1497 C C . GLN A 1 194 ? 7.766 10.047 18.395 1.00 61.28 194 GLN A C 1
ATOM 1499 O O . GLN A 1 194 ? 7.972 11.015 17.670 1.00 61.28 194 GLN A O 1
ATOM 1504 N N . SER A 1 195 ? 7.120 10.151 19.553 1.00 52.59 195 SER A N 1
ATOM 1505 C CA . SER A 1 195 ? 6.904 11.449 20.182 1.00 52.59 195 SER A CA 1
ATOM 1506 C C . SER A 1 195 ? 8.256 11.969 20.678 1.00 52.59 195 SER A C 1
ATOM 1508 O O . SER A 1 195 ? 8.779 11.481 21.687 1.00 52.59 195 SER A O 1
ATOM 1510 N N . HIS A 1 196 ? 8.846 12.931 19.973 1.00 44.22 196 HIS A N 1
ATOM 1511 C CA . HIS A 1 196 ? 9.858 13.785 20.582 1.00 44.22 196 HIS A CA 1
ATOM 1512 C C . HIS A 1 196 ? 9.120 14.694 21.573 1.00 44.22 196 HIS A C 1
ATOM 1514 O O . HIS A 1 196 ? 8.299 15.498 21.163 1.00 44.22 196 HIS A O 1
ATOM 1520 N N . GLU A 1 197 ? 9.381 14.491 22.865 1.00 40.44 197 GLU A N 1
ATOM 1521 C CA . GLU A 1 197 ? 9.029 15.394 23.970 1.00 40.44 197 GLU A CA 1
ATOM 1522 C C . GLU A 1 197 ? 7.530 15.703 24.171 1.00 40.44 197 GLU A C 1
ATOM 1524 O O . GLU A 1 197 ? 6.941 16.530 23.498 1.00 40.44 197 GLU A O 1
ATOM 1529 N N . ALA A 1 198 ? 6.938 15.025 25.162 1.00 41.69 198 ALA A N 1
ATOM 1530 C CA . ALA A 1 198 ? 6.073 15.533 26.243 1.00 41.69 198 ALA A CA 1
ATOM 1531 C C . ALA A 1 198 ? 5.013 16.654 26.045 1.00 41.69 198 ALA A C 1
ATOM 1533 O O . ALA A 1 198 ? 4.376 16.995 27.041 1.00 41.69 198 ALA A O 1
ATOM 1534 N N . GLU A 1 199 ? 4.744 17.198 24.859 1.00 41.22 199 GLU A N 1
ATOM 1535 C CA . GLU A 1 199 ? 3.804 18.322 24.692 1.00 41.22 199 GLU A CA 1
ATOM 1536 C C . GLU A 1 199 ? 2.581 18.023 23.818 1.00 41.22 199 GLU A C 1
ATOM 1538 O O . GLU A 1 199 ? 1.599 18.754 23.919 1.00 41.22 199 GLU A O 1
ATOM 1543 N N . ASP A 1 200 ? 2.552 16.908 23.076 1.00 43.00 200 ASP A N 1
ATOM 1544 C CA . ASP A 1 200 ? 1.344 16.468 22.362 1.00 43.00 200 ASP A CA 1
ATOM 1545 C C . ASP A 1 200 ? 0.959 15.024 22.752 1.00 43.00 200 ASP A C 1
ATOM 1547 O O . ASP A 1 200 ? 1.386 14.053 22.123 1.00 43.00 200 ASP A O 1
ATOM 1551 N N . PRO A 1 201 ? 0.144 14.828 23.808 1.00 43.12 201 PRO A N 1
ATOM 1552 C CA . PRO A 1 201 ? -0.253 13.505 24.303 1.00 43.12 201 PRO A CA 1
ATOM 1553 C C . PRO A 1 201 ? -1.233 12.756 23.374 1.00 43.12 201 PRO A C 1
ATOM 1555 O O . PRO A 1 201 ? -1.831 11.766 23.787 1.00 43.12 201 PRO A O 1
ATOM 1558 N N . GLY A 1 202 ? -1.446 13.237 22.144 1.00 44.16 202 GLY A N 1
ATOM 1559 C CA . GLY A 1 202 ? -2.592 12.865 21.313 1.00 44.16 202 GLY A CA 1
ATOM 1560 C C . GLY A 1 202 ? -2.330 11.902 20.155 1.00 44.16 202 GLY A C 1
ATOM 1561 O O . GLY A 1 202 ? -3.298 11.358 19.631 1.00 44.16 202 GLY A O 1
ATOM 1562 N N . VAL A 1 203 ? -1.084 11.668 19.724 1.00 52.34 203 VAL A N 1
ATOM 1563 C CA . VAL A 1 203 ? -0.834 10.715 18.623 1.00 52.34 203 VAL A CA 1
ATOM 1564 C C . VAL A 1 203 ? -0.500 9.346 19.199 1.00 52.34 203 VAL A C 1
ATOM 1566 O O . VAL A 1 203 ? 0.641 8.884 19.205 1.00 52.34 203 VAL A O 1
ATOM 1569 N N . SER A 1 204 ? -1.550 8.707 19.709 1.00 63.53 204 SER A N 1
ATOM 1570 C CA . SER A 1 204 ? -1.601 7.266 19.904 1.00 63.53 204 SER A CA 1
ATOM 1571 C C . SER A 1 204 ? -1.282 6.563 18.575 1.00 63.53 204 SER A C 1
ATOM 1573 O O . SER A 1 204 ? -1.498 7.123 17.502 1.00 63.53 204 SER A O 1
ATOM 1575 N N . SER A 1 205 ? -0.681 5.372 18.656 1.00 79.38 205 SER A N 1
ATOM 1576 C CA . SER A 1 205 ? -0.292 4.473 17.549 1.00 79.38 205 SER A CA 1
ATOM 1577 C C . SER A 1 205 ? -1.143 4.631 16.284 1.00 79.38 205 SER A C 1
ATOM 1579 O O . SER A 1 205 ? -2.326 4.859 16.392 1.00 79.38 205 SER A O 1
ATOM 1581 N N . LEU A 1 206 ? -0.637 4.428 15.074 1.00 87.75 206 LEU A N 1
ATOM 1582 C CA . LEU A 1 206 ? -1.453 4.444 13.853 1.00 87.75 206 LEU A CA 1
ATOM 1583 C C . LEU A 1 206 ? -1.646 3.032 13.310 1.00 87.75 206 LEU A C 1
ATOM 1585 O O . LEU A 1 206 ? -0.737 2.213 13.359 1.00 87.75 206 LEU A O 1
ATOM 1589 N N . ILE A 1 207 ? -2.818 2.737 12.758 1.00 90.62 207 ILE A N 1
ATOM 1590 C CA . ILE A 1 207 ? -3.079 1.472 12.064 1.00 90.62 207 ILE A CA 1
ATOM 1591 C C . ILE A 1 207 ? -2.920 1.707 10.568 1.00 90.62 207 ILE A C 1
ATOM 1593 O O . ILE A 1 207 ? -3.570 2.579 9.998 1.00 90.62 207 ILE A O 1
ATOM 1597 N N . LEU A 1 208 ? -2.102 0.890 9.921 1.00 92.62 208 LEU A N 1
ATOM 1598 C CA . LEU A 1 208 ? -1.962 0.838 8.478 1.00 92.62 208 LEU A CA 1
ATOM 1599 C C . LEU A 1 208 ? -2.680 -0.392 7.932 1.00 92.62 208 LEU A C 1
ATOM 1601 O O . LEU A 1 208 ? -2.390 -1.517 8.330 1.00 92.62 208 LEU A O 1
ATOM 1605 N N . VAL A 1 209 ? -3.561 -0.174 6.963 1.00 93.62 209 VAL A N 1
ATOM 1606 C CA . VAL A 1 209 ? -4.187 -1.217 6.152 1.00 93.62 209 VAL A CA 1
ATOM 1607 C C . VAL A 1 209 ? -3.654 -1.101 4.726 1.00 93.62 209 VAL A C 1
ATOM 1609 O O . VAL A 1 209 ? -3.858 -0.087 4.055 1.00 93.62 209 VAL A O 1
ATOM 1612 N N . LEU A 1 210 ? -2.982 -2.147 4.250 1.00 93.62 210 LEU A N 1
ATOM 1613 C CA . LEU A 1 210 ? -2.474 -2.262 2.887 1.00 93.62 210 LEU A CA 1
ATOM 1614 C C . LEU A 1 210 ? -3.290 -3.284 2.101 1.00 93.62 210 LEU A C 1
ATOM 1616 O O . LEU A 1 210 ? -3.436 -4.429 2.525 1.00 93.62 210 LEU A O 1
ATOM 1620 N N . GLY A 1 211 ? -3.776 -2.878 0.931 1.00 91.50 211 GLY A N 1
ATOM 1621 C CA . GLY A 1 211 ? -4.462 -3.746 -0.021 1.00 91.50 211 GLY A CA 1
ATOM 1622 C C . GLY A 1 211 ? -3.590 -4.065 -1.233 1.00 91.50 211 GLY A C 1
ATOM 1623 O O . GLY A 1 211 ? -2.863 -3.201 -1.732 1.00 91.50 211 GLY A O 1
ATOM 1624 N N . CYS A 1 212 ? -3.700 -5.299 -1.725 1.00 88.94 212 CYS A N 1
ATOM 1625 C CA . CYS A 1 212 ? -3.157 -5.734 -3.008 1.00 88.94 212 CYS A CA 1
ATOM 1626 C C . CYS A 1 212 ? -4.279 -6.265 -3.913 1.00 88.94 212 CYS A C 1
ATOM 1628 O O . CYS A 1 212 ? -4.983 -7.210 -3.549 1.00 88.94 212 CYS A O 1
ATOM 1630 N N . ASN A 1 213 ? -4.406 -5.689 -5.112 1.00 76.00 213 ASN A N 1
ATOM 1631 C CA . ASN A 1 213 ? -5.389 -6.098 -6.127 1.00 76.00 213 ASN A CA 1
ATOM 1632 C C . ASN A 1 213 ? -4.760 -6.904 -7.285 1.00 76.00 213 ASN A C 1
ATOM 1634 O O . ASN A 1 213 ? -5.459 -7.323 -8.209 1.00 76.00 213 ASN A O 1
ATOM 1638 N N . LYS A 1 214 ? -3.432 -7.096 -7.295 1.00 65.62 214 LYS A N 1
ATOM 1639 C CA . LYS A 1 214 ? -2.729 -7.797 -8.385 1.00 65.62 214 LYS A CA 1
ATOM 1640 C C . LYS A 1 214 ? -2.766 -9.316 -8.185 1.00 65.62 214 LYS A C 1
ATOM 1642 O O . LYS A 1 214 ? -2.873 -9.799 -7.071 1.00 65.62 214 LYS A O 1
ATOM 1647 N N . ILE A 1 215 ? -2.574 -10.054 -9.286 1.00 62.22 215 ILE A N 1
ATOM 1648 C CA . ILE A 1 215 ? -2.569 -11.535 -9.402 1.00 62.22 215 ILE A CA 1
ATOM 1649 C C . ILE A 1 215 ? -1.678 -12.246 -8.359 1.00 62.22 215 ILE A C 1
ATOM 1651 O O . ILE A 1 215 ? -1.820 -13.448 -8.145 1.00 62.22 215 ILE A O 1
ATOM 1655 N N . ARG A 1 216 ? -0.733 -11.536 -7.731 1.00 68.00 216 ARG A N 1
ATOM 1656 C CA . ARG A 1 216 ? 0.132 -12.073 -6.680 1.00 68.00 216 ARG A CA 1
ATOM 1657 C C . ARG A 1 216 ? -0.089 -11.320 -5.369 1.00 68.00 216 ARG A C 1
ATOM 1659 O O . ARG A 1 216 ? -0.049 -10.088 -5.389 1.00 68.00 216 ARG A O 1
ATOM 1666 N N . PRO A 1 217 ? -0.258 -12.042 -4.251 1.00 78.69 217 PRO A N 1
ATOM 1667 C CA . PRO A 1 217 ? -0.347 -11.430 -2.938 1.00 78.69 217 PRO A CA 1
ATOM 1668 C C . PRO A 1 217 ? 1.058 -10.997 -2.458 1.00 78.69 217 PRO A C 1
ATOM 1670 O O . PRO A 1 217 ? 2.033 -11.108 -3.209 1.00 78.69 217 PRO A O 1
ATOM 1673 N N . PHE A 1 218 ? 1.171 -10.478 -1.232 1.00 84.25 218 PHE A N 1
ATOM 1674 C CA . PHE A 1 218 ? 2.459 -10.054 -0.666 1.00 84.25 218 PHE A CA 1
ATOM 1675 C C . PHE A 1 218 ? 3.454 -11.222 -0.631 1.00 84.25 218 PHE A C 1
ATOM 1677 O O . PHE A 1 218 ? 3.103 -12.333 -0.229 1.00 84.25 218 PHE A O 1
ATOM 1684 N N . LEU A 1 219 ? 4.691 -10.970 -1.060 1.00 86.06 219 LEU A N 1
ATOM 1685 C CA . LEU A 1 219 ? 5.785 -11.936 -0.978 1.00 86.06 219 LEU A CA 1
ATOM 1686 C C . LEU A 1 219 ? 6.441 -11.885 0.408 1.00 86.06 219 LEU A C 1
ATOM 1688 O O . LEU A 1 219 ? 6.400 -10.855 1.074 1.00 86.06 219 LEU A O 1
ATOM 1692 N N . ASP A 1 220 ? 7.154 -12.939 0.804 1.00 86.38 220 ASP A N 1
ATOM 1693 C CA . ASP A 1 220 ? 7.850 -12.985 2.104 1.00 86.38 220 ASP A CA 1
ATOM 1694 C C . ASP A 1 220 ? 8.820 -11.813 2.303 1.00 86.38 220 ASP A C 1
ATOM 1696 O O . ASP A 1 220 ? 8.913 -11.244 3.388 1.00 86.38 220 ASP A O 1
ATOM 1700 N N . LYS A 1 221 ? 9.500 -11.389 1.231 1.00 86.88 221 LYS A N 1
ATOM 1701 C CA . LYS A 1 221 ? 10.367 -10.201 1.254 1.00 86.88 221 LYS A CA 1
ATOM 1702 C C . LYS A 1 221 ? 9.595 -8.903 1.522 1.00 86.88 221 LYS A C 1
ATOM 1704 O O . LYS A 1 221 ? 10.133 -8.004 2.158 1.00 86.88 221 LYS A O 1
ATOM 1709 N N . ASP A 1 222 ? 8.356 -8.815 1.036 1.00 88.00 222 ASP A N 1
ATOM 1710 C CA . ASP A 1 222 ? 7.495 -7.649 1.219 1.00 88.00 222 ASP A CA 1
ATOM 1711 C C . ASP A 1 222 ? 7.057 -7.601 2.686 1.00 88.00 222 ASP A C 1
ATOM 1713 O O . ASP A 1 222 ? 7.184 -6.571 3.338 1.00 88.00 222 ASP A O 1
ATOM 1717 N N . LEU A 1 223 ? 6.650 -8.748 3.240 1.00 89.19 223 LEU A N 1
ATOM 1718 C CA . LEU A 1 223 ? 6.302 -8.891 4.655 1.00 89.19 223 LEU A CA 1
ATOM 1719 C C . LEU A 1 223 ? 7.493 -8.603 5.577 1.00 89.19 223 LEU A C 1
ATOM 1721 O O . LEU A 1 223 ? 7.326 -7.931 6.590 1.00 89.19 223 LEU A O 1
ATOM 1725 N N . GLY A 1 224 ? 8.696 -9.055 5.213 1.00 87.06 224 GLY A N 1
ATOM 1726 C CA . GLY A 1 224 ? 9.924 -8.748 5.946 1.00 87.06 224 GLY A CA 1
ATOM 1727 C C . GLY A 1 224 ? 10.245 -7.252 5.951 1.00 87.06 224 GLY A C 1
ATOM 1728 O O . GLY A 1 224 ? 10.595 -6.702 6.993 1.00 87.06 224 GLY A O 1
ATOM 1729 N N . MET A 1 225 ? 10.068 -6.572 4.814 1.00 88.12 225 MET A N 1
ATOM 1730 C CA . MET A 1 225 ? 10.241 -5.120 4.719 1.00 88.12 225 MET A CA 1
ATOM 1731 C C . MET A 1 225 ? 9.182 -4.364 5.531 1.00 88.12 225 MET A C 1
ATOM 1733 O O . MET A 1 225 ? 9.527 -3.435 6.257 1.00 88.12 225 MET A O 1
ATOM 1737 N N . LEU A 1 226 ? 7.911 -4.766 5.444 1.00 88.75 226 LEU A N 1
ATOM 1738 C CA . LEU A 1 226 ? 6.820 -4.168 6.220 1.00 88.75 226 LEU A CA 1
ATOM 1739 C C . LEU A 1 226 ? 7.035 -4.360 7.723 1.00 88.75 226 LEU A C 1
ATOM 1741 O O . LEU A 1 226 ? 6.909 -3.404 8.480 1.00 88.75 226 LEU A O 1
ATOM 1745 N N . GLY A 1 227 ? 7.443 -5.560 8.141 1.00 86.19 227 GLY A N 1
ATOM 1746 C CA . GLY A 1 227 ? 7.821 -5.838 9.522 1.00 86.19 227 GLY A CA 1
ATOM 1747 C C . GLY A 1 227 ? 8.999 -4.975 9.973 1.00 86.19 227 GLY A C 1
ATOM 1748 O O . GLY A 1 227 ? 8.942 -4.377 11.041 1.00 86.19 227 GLY A O 1
ATOM 1749 N N . PHE A 1 228 ? 10.040 -4.828 9.151 1.00 85.12 228 PHE A N 1
ATOM 1750 C CA . PHE A 1 228 ? 11.161 -3.940 9.465 1.00 85.12 228 PHE A CA 1
ATOM 1751 C C . PHE A 1 228 ? 10.713 -2.483 9.643 1.00 85.12 228 PHE A C 1
ATOM 1753 O O . PHE A 1 228 ? 11.069 -1.858 10.637 1.00 85.12 228 PHE A O 1
ATOM 1760 N N . LEU A 1 229 ? 9.899 -1.957 8.722 1.00 83.94 229 LEU A N 1
ATOM 1761 C CA . LEU A 1 229 ? 9.364 -0.594 8.799 1.00 83.94 229 LEU A CA 1
ATOM 1762 C C . LEU A 1 229 ? 8.459 -0.386 10.016 1.00 83.94 229 LEU A C 1
ATOM 1764 O O . LEU A 1 229 ? 8.453 0.701 10.579 1.00 83.94 229 LEU A O 1
ATOM 1768 N N . GLN A 1 230 ? 7.722 -1.414 10.434 1.00 83.06 230 GLN A N 1
ATOM 1769 C CA . GLN A 1 230 ? 6.879 -1.367 11.626 1.00 83.06 230 GLN A CA 1
ATOM 1770 C C . GLN A 1 230 ? 7.697 -1.217 12.916 1.00 83.06 230 GLN A C 1
ATOM 1772 O O . GLN A 1 230 ? 7.322 -0.457 13.804 1.00 83.06 230 GLN A O 1
ATOM 1777 N N . HIS A 1 231 ? 8.830 -1.919 13.008 1.00 75.69 231 HIS A N 1
ATOM 1778 C CA . HIS A 1 231 ? 9.717 -1.876 14.178 1.00 75.69 231 HIS A CA 1
ATOM 1779 C C . HIS A 1 231 ? 10.666 -0.670 14.163 1.00 75.69 231 HIS A C 1
ATOM 1781 O O . HIS A 1 231 ? 11.285 -0.345 15.180 1.00 75.69 231 HIS A O 1
ATOM 1787 N N . GLN A 1 232 ? 10.807 -0.001 13.016 1.00 70.62 232 GLN A N 1
ATOM 1788 C CA . GLN A 1 232 ? 11.490 1.280 12.937 1.00 70.62 232 GLN A CA 1
ATOM 1789 C C . GLN A 1 232 ? 10.645 2.305 13.688 1.00 70.62 232 GLN A C 1
ATOM 1791 O O . GLN A 1 232 ? 9.583 2.726 13.235 1.00 70.62 232 GLN A O 1
ATOM 1796 N N . ARG A 1 233 ? 11.136 2.725 14.854 1.00 60.72 233 ARG A N 1
ATOM 1797 C CA . ARG A 1 233 ? 10.612 3.903 15.535 1.00 60.72 233 ARG A CA 1
ATOM 1798 C C . ARG A 1 233 ? 10.833 5.097 14.611 1.00 60.72 233 ARG A C 1
ATOM 1800 O O . ARG A 1 233 ? 11.968 5.525 14.423 1.00 60.72 233 ARG A O 1
ATOM 1807 N N . LEU A 1 234 ? 9.760 5.560 13.981 1.00 58.34 234 LEU A N 1
ATOM 1808 C CA . LEU A 1 234 ? 9.836 6.576 12.941 1.00 58.34 234 LEU A CA 1
ATOM 1809 C C . LEU A 1 234 ? 10.399 7.872 13.528 1.00 58.34 234 LEU A C 1
ATOM 1811 O O . LEU A 1 234 ? 9.812 8.365 14.491 1.00 58.34 234 LEU A O 1
ATOM 1815 N N . PRO A 1 235 ? 11.502 8.420 12.988 1.00 48.00 235 PRO A N 1
ATOM 1816 C CA . PRO A 1 235 ? 12.022 9.694 13.450 1.00 48.00 235 PRO A CA 1
ATOM 1817 C C . PRO A 1 235 ? 11.078 10.797 12.965 1.00 48.00 235 PRO A C 1
ATOM 1819 O O . PRO A 1 235 ? 11.033 11.110 11.775 1.00 48.00 235 PRO A O 1
ATOM 1822 N N . PHE A 1 236 ? 10.299 11.367 13.880 1.00 49.19 236 PHE A N 1
ATOM 1823 C CA . PHE A 1 236 ? 9.670 12.669 13.666 1.00 49.19 236 PHE A CA 1
ATOM 1824 C C . PHE A 1 236 ? 10.781 13.675 13.940 1.00 49.19 236 PHE A C 1
ATOM 1826 O O . PHE A 1 236 ? 11.206 13.823 15.084 1.00 49.19 236 PHE A O 1
ATOM 1833 N N . VAL A 1 237 ? 11.342 14.236 12.868 1.00 41.75 237 VAL A N 1
ATOM 1834 C CA . VAL A 1 237 ? 12.327 15.324 12.933 1.00 41.75 237 VAL A CA 1
ATOM 1835 C C . VAL A 1 237 ? 11.592 16.655 12.985 1.00 41.75 237 VAL A C 1
ATOM 1837 O O . VAL A 1 237 ? 10.632 16.832 12.197 1.00 41.75 237 VAL A O 1
#